Protein AF-0000000085161003 (afdb_homodimer)

Secondary structure (DSSP, 8-state):
-EEEEEEETTEEEEEEEEEESTTTHHHHHHHHHHHHHTT--EEEEEEEEEEEE-HHHHHHHHHHHHHHHHTT-EEEEE---HHHHHHHHHTT-TTTS-EESSHHHHHHHHH-/-EEEEEEETTEEEEEEEEEESTTTHHHHHHHHHHHHHTT--EEEEEEEEEEEE-HHHHHHHHHHHHHHHHTT-EEEEE---HHHHHHHHHTT-TTTS-EESSHHHHHHHHH-

InterPro domains:
  IPR002645 STAS domain [PF01740] (4-106)
  IPR002645 STAS domain [PS50801] (1-110)
  IPR003658 Anti-sigma factor antagonist [TIGR00377] (1-105)
  IPR036513 STAS domain superfamily [G3DSA:3.30.750.24] (1-111)
  IPR036513 STAS domain superfamily [SSF52091] (1-108)

Radius of gyration: 18.19 Å; Cα contacts (8 Å, |Δi|>4): 427; chains: 2; bounding box: 36×52×43 Å

Solvent-accessible surface area (backbone atoms only — not comparable to full-atom values): 11501 Å² total; per-residue (Å²): 102,48,79,43,80,44,75,57,90,77,34,38,36,38,39,36,33,39,49,25,29,73,87,36,17,62,57,57,44,52,50,52,54,54,40,48,75,71,66,59,53,33,42,33,43,35,33,70,49,37,66,36,53,43,40,29,22,50,11,28,51,45,44,49,53,25,53,35,51,73,67,72,38,49,63,36,39,21,30,74,40,71,55,35,37,52,48,40,51,59,50,65,42,59,84,74,49,53,71,32,78,34,70,69,57,42,54,54,60,66,74,102,102,48,79,45,81,45,76,57,90,77,34,36,35,39,41,36,31,40,48,25,28,73,88,34,20,63,57,57,43,52,50,54,54,55,39,47,74,71,66,60,53,32,43,33,43,35,34,70,48,37,64,37,50,44,39,29,23,49,11,27,50,44,46,48,53,25,53,34,52,74,67,72,38,50,63,34,37,20,30,73,42,73,56,36,37,52,47,40,52,58,51,66,42,60,82,74,50,52,70,30,77,34,69,70,56,40,53,55,62,71,75,106

Organism: Gracilinema caldarium (strain ATCC 51460 / DSM 7334 / H1) (NCBI:txid744872)

pLDDT: mean 95.73, std 3.81, range [70.88, 98.88]

Structure (mmCIF, N/CA/C/O backbone):
data_AF-0000000085161003-model_v1
#
loop_
_entity.id
_entity.type
_entity.pdbx_description
1 polymer 'Anti-sigma factor antagonist'
#
loop_
_atom_site.group_PDB
_atom_site.id
_atom_site.type_symbol
_atom_site.label_atom_id
_atom_site.label_alt_id
_atom_site.label_comp_id
_atom_site.label_asym_id
_atom_site.label_entity_id
_atom_site.label_seq_id
_atom_site.pdbx_PDB_ins_code
_atom_site.Cartn_x
_atom_site.Cartn_y
_atom_site.Cartn_z
_atom_site.occupancy
_atom_site.B_iso_or_equiv
_atom_site.auth_seq_id
_atom_site.auth_comp_id
_atom_site.auth_asym_id
_atom_site.auth_atom_id
_atom_site.pdbx_PDB_model_num
ATOM 1 N N . MET A 1 1 ? 5.27 -1.399 -18.203 1 92.25 1 MET A N 1
ATOM 2 C CA . MET A 1 1 ? 5.586 -2.566 -17.391 1 92.25 1 MET A CA 1
ATOM 3 C C . MET A 1 1 ? 5.301 -3.857 -18.156 1 92.25 1 MET A C 1
ATOM 5 O O . MET A 1 1 ? 4.254 -3.988 -18.797 1 92.25 1 MET A O 1
ATOM 9 N N . GLU A 1 2 ? 6.309 -4.727 -18.172 1 97.38 2 GLU A N 1
ATOM 10 C CA . GLU A 1 2 ? 6.164 -6.027 -18.812 1 97.38 2 GLU A CA 1
ATOM 11 C C . GLU A 1 2 ? 6.105 -7.152 -17.797 1 97.38 2 GLU A C 1
ATOM 13 O O . GLU A 1 2 ? 6.867 -7.156 -16.828 1 97.38 2 GLU A O 1
ATOM 18 N N . LEU A 1 3 ? 5.168 -8.031 -18.031 1 98.56 3 LEU A N 1
ATOM 19 C CA . LEU A 1 3 ? 5.016 -9.211 -17.172 1 98.56 3 LEU A CA 1
ATOM 20 C C . LEU A 1 3 ? 5.195 -10.492 -17.984 1 98.56 3 LEU A C 1
ATOM 22 O O . LEU A 1 3 ? 4.566 -10.664 -19.031 1 98.56 3 LEU A O 1
ATOM 26 N N . LYS A 1 4 ? 6.125 -11.273 -17.531 1 98.56 4 LYS A N 1
ATOM 27 C CA . LYS A 1 4 ? 6.332 -12.586 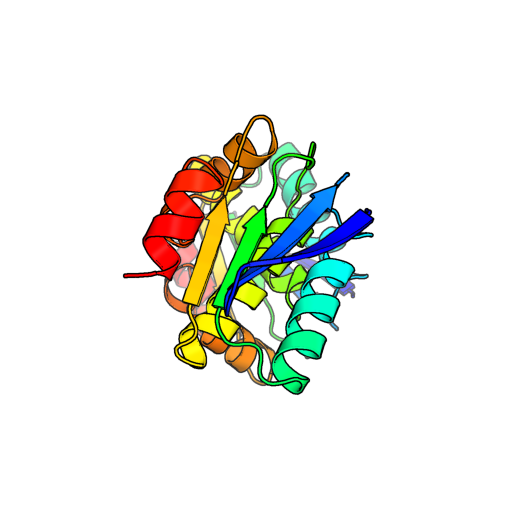-18.141 1 98.56 4 LYS A CA 1
ATOM 28 C C . LYS A 1 4 ? 6.129 -13.703 -17.125 1 98.56 4 LYS A C 1
ATOM 30 O O . LYS A 1 4 ? 6.617 -13.625 -16 1 98.56 4 LYS A O 1
ATOM 35 N N . ILE A 1 5 ? 5.457 -14.75 -17.516 1 98.38 5 ILE A N 1
ATOM 36 C CA . ILE A 1 5 ? 5.168 -15.867 -16.625 1 98.38 5 ILE A CA 1
ATOM 37 C C . ILE A 1 5 ? 5.965 -17.094 -17.047 1 98.38 5 ILE A C 1
ATOM 39 O O . ILE A 1 5 ? 5.984 -17.453 -18.219 1 98.38 5 ILE A O 1
ATOM 43 N N . ARG A 1 6 ? 6.66 -17.688 -16.031 1 97.5 6 ARG A N 1
ATOM 44 C CA . ARG A 1 6 ? 7.328 -18.984 -16.172 1 97.5 6 ARG A CA 1
ATOM 45 C C . ARG A 1 6 ? 6.754 -20 -15.188 1 97.5 6 ARG A C 1
ATOM 47 O O . ARG A 1 6 ? 6.238 -19.625 -14.133 1 97.5 6 ARG A O 1
ATOM 54 N N . LYS A 1 7 ? 6.812 -21.125 -15.742 1 96.69 7 LYS A N 1
ATOM 55 C CA . LYS A 1 7 ? 6.398 -22.203 -14.836 1 96.69 7 LYS A CA 1
ATOM 56 C C . LYS A 1 7 ? 7.562 -23.141 -14.523 1 96.69 7 LYS A C 1
ATOM 58 O O . LYS A 1 7 ? 8.328 -23.5 -15.422 1 96.69 7 LYS A O 1
ATOM 63 N N . ASN A 1 8 ? 7.707 -23.359 -13.266 1 95.69 8 ASN A N 1
ATOM 64 C CA . ASN A 1 8 ? 8.625 -24.375 -12.758 1 95.69 8 ASN A CA 1
A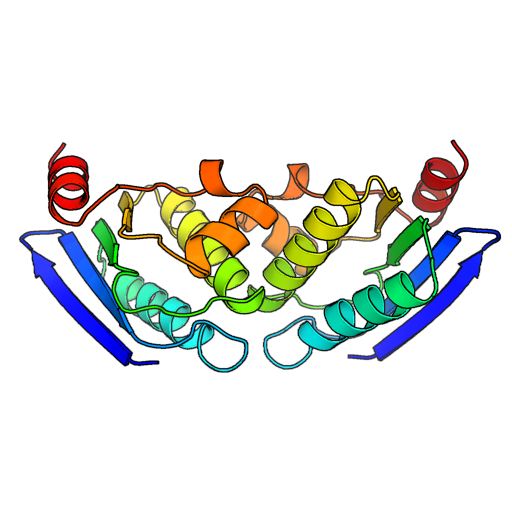TOM 65 C C . ASN A 1 8 ? 7.914 -25.375 -11.859 1 95.69 8 ASN A C 1
ATOM 67 O O . ASN A 1 8 ? 7.703 -25.109 -10.672 1 95.69 8 ASN A O 1
ATOM 71 N N . ASP A 1 9 ? 7.539 -26.531 -12.43 1 92.75 9 ASP A N 1
ATOM 72 C CA . ASP A 1 9 ? 6.688 -27.5 -11.742 1 92.75 9 ASP A CA 1
ATOM 73 C C . ASP A 1 9 ? 5.355 -26.875 -11.336 1 92.75 9 ASP A C 1
ATOM 75 O O . ASP A 1 9 ? 4.594 -26.422 -12.195 1 92.75 9 ASP A O 1
ATOM 79 N N . GLU A 1 10 ? 5.148 -26.781 -10.047 1 94.38 10 GLU A N 1
ATOM 80 C CA . GLU A 1 10 ? 3.873 -26.25 -9.578 1 94.38 10 GLU A CA 1
ATOM 81 C C . GLU A 1 10 ? 4 -24.781 -9.156 1 94.38 10 GLU A C 1
ATOM 83 O O . GLU A 1 10 ? 3.053 -24.203 -8.633 1 94.38 10 GLU A O 1
ATOM 88 N N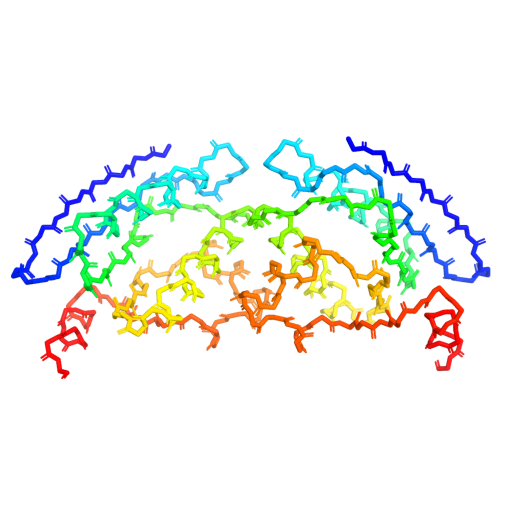 . THR A 1 11 ? 5.195 -24.25 -9.484 1 97.62 11 THR A N 1
ATOM 89 C CA . THR A 1 11 ? 5.469 -22.875 -9.086 1 97.62 11 THR A CA 1
ATOM 90 C C . THR A 1 11 ? 5.441 -21.953 -10.305 1 97.62 11 THR A C 1
ATOM 92 O O . THR A 1 11 ? 6.043 -22.25 -11.336 1 97.62 11 THR A O 1
ATOM 95 N N . TYR A 1 12 ? 4.699 -20.906 -10.211 1 98.5 12 TYR A N 1
ATOM 96 C CA . TYR A 1 12 ? 4.68 -19.891 -11.266 1 98.5 12 TYR A CA 1
ATOM 97 C C . TYR A 1 12 ? 5.551 -18.688 -10.891 1 98.5 12 TYR A C 1
ATOM 99 O O . TYR A 1 12 ? 5.406 -18.141 -9.805 1 98.5 12 TYR A O 1
ATOM 107 N N . ILE A 1 13 ? 6.453 -18.344 -11.766 1 98.75 13 ILE A N 1
ATOM 108 C CA . ILE A 1 13 ? 7.34 -17.188 -11.609 1 98.75 13 ILE A CA 1
ATOM 109 C C . ILE A 1 13 ? 6.844 -16.031 -12.484 1 98.75 13 ILE A C 1
ATOM 111 O O . ILE A 1 13 ? 6.684 -16.188 -13.695 1 98.75 13 ILE A O 1
ATOM 115 N N . ILE A 1 14 ? 6.551 -14.938 -11.883 1 98.88 14 ILE A N 1
ATOM 116 C CA . ILE A 1 14 ? 6.172 -13.727 -12.609 1 98.88 14 ILE A CA 1
ATOM 117 C C . ILE A 1 14 ? 7.352 -12.766 -12.672 1 98.88 14 ILE A C 1
ATOM 119 O O . ILE A 1 14 ? 7.734 -12.18 -11.656 1 98.88 14 ILE A O 1
ATOM 123 N N . ASP A 1 15 ? 7.902 -12.617 -13.859 1 98.81 15 ASP A N 1
ATOM 124 C CA . ASP A 1 15 ? 8.961 -11.633 -14.078 1 98.81 15 ASP A CA 1
ATOM 125 C C . ASP A 1 15 ? 8.383 -10.25 -14.367 1 98.81 15 ASP A C 1
ATOM 127 O O . ASP A 1 15 ? 7.699 -10.062 -15.375 1 98.81 15 ASP A O 1
ATOM 131 N N . VAL A 1 16 ? 8.711 -9.344 -13.477 1 98.75 16 VAL A N 1
ATOM 132 C CA . VAL A 1 16 ? 8.242 -7.969 -13.641 1 98.75 16 VAL A CA 1
ATOM 133 C C . VAL A 1 16 ? 9.383 -7.098 -14.172 1 98.75 16 VAL A C 1
ATOM 135 O O . VAL A 1 16 ? 10.492 -7.117 -13.633 1 98.75 16 VAL A O 1
ATOM 138 N N . GLN A 1 17 ? 9.078 -6.344 -15.195 1 98.31 17 GLN A N 1
ATOM 139 C CA . GLN A 1 17 ? 10.078 -5.461 -15.789 1 98.31 17 GLN A CA 1
ATOM 140 C C . GLN A 1 17 ? 9.547 -4.043 -15.938 1 98.31 17 GLN A C 1
ATOM 142 O O . GLN A 1 17 ? 8.414 -3.844 -16.391 1 98.31 17 GLN A O 1
ATOM 147 N N . GLY A 1 18 ? 10.359 -3.098 -15.57 1 97.75 18 GLY A N 1
ATOM 148 C CA . GLY A 1 18 ? 9.969 -1.704 -15.711 1 97.75 18 GLY A CA 1
ATOM 149 C C . GLY A 1 18 ? 9.68 -1.027 -14.383 1 97.75 18 GLY A C 1
ATOM 150 O O . GLY A 1 18 ? 10.398 -1.225 -13.406 1 97.75 18 GLY A O 1
ATOM 151 N N . GLU A 1 19 ? 8.688 -0.16 -14.383 1 97.88 19 GLU A N 1
ATOM 152 C CA . GLU A 1 19 ? 8.352 0.605 -13.188 1 97.88 19 GLU A CA 1
ATOM 153 C C . GLU A 1 19 ? 7.008 0.164 -12.609 1 97.88 19 GLU A C 1
ATOM 155 O O . GLU A 1 19 ? 6.059 -0.096 -13.352 1 97.88 19 GLU A O 1
ATOM 160 N N . MET A 1 20 ? 6.969 0.007 -11.305 1 97.69 20 MET A N 1
ATOM 161 C CA . MET A 1 20 ? 5.719 -0.234 -10.586 1 97.69 20 MET A CA 1
ATOM 162 C C . MET A 1 20 ? 5.18 1.058 -9.984 1 97.69 20 MET A C 1
ATOM 164 O O . MET A 1 20 ? 5.473 1.378 -8.828 1 97.69 20 MET A O 1
ATOM 168 N N . ASP A 1 21 ? 4.383 1.76 -10.828 1 96.06 21 ASP A N 1
ATOM 169 C CA . ASP A 1 21 ? 3.887 3.074 -10.43 1 96.06 21 ASP A CA 1
ATOM 170 C C . ASP A 1 21 ? 2.377 3.176 -10.625 1 96.06 21 ASP A C 1
ATOM 172 O O . ASP A 1 21 ? 1.71 2.172 -10.883 1 96.06 21 ASP A O 1
ATOM 176 N N . LEU A 1 22 ? 1.898 4.324 -10.5 1 93.19 22 LEU A N 1
ATOM 177 C CA . LEU A 1 22 ? 0.472 4.629 -10.547 1 93.19 22 LEU A CA 1
ATOM 178 C C . LEU A 1 22 ? -0.165 4.066 -11.812 1 93.19 22 LEU A C 1
ATOM 180 O O . LEU A 1 22 ? -1.292 3.566 -11.773 1 93.19 22 LEU A O 1
ATOM 184 N N . TYR A 1 23 ? 0.611 3.977 -12.828 1 93.44 23 TYR A N 1
ATOM 185 C CA . TYR A 1 23 ? 0.023 3.66 -14.125 1 93.44 23 TYR A CA 1
ATOM 186 C C . TYR A 1 23 ? 0.153 2.172 -14.438 1 93.44 23 TYR A C 1
ATOM 188 O O . TYR A 1 23 ? -0.524 1.656 -15.328 1 93.44 23 TYR A O 1
ATOM 196 N N . ASN A 1 24 ? 1.011 1.437 -13.664 1 95.31 24 ASN A N 1
ATOM 197 C CA . ASN A 1 24 ? 1.346 0.092 -14.125 1 95.31 24 ASN A CA 1
ATOM 198 C C . ASN A 1 24 ? 1.122 -0.946 -13.031 1 95.31 24 ASN A C 1
ATOM 200 O O . ASN A 1 24 ? 0.917 -2.127 -13.32 1 95.31 24 ASN A O 1
ATOM 204 N N . SER A 1 25 ? 1.119 -0.585 -11.805 1 96.25 25 SER A N 1
ATOM 205 C CA . SER A 1 25 ? 1.158 -1.533 -10.695 1 96.25 25 SER A CA 1
ATOM 206 C C . SER A 1 25 ? -0.096 -2.4 -10.664 1 96.25 25 SER A C 1
ATOM 208 O O . SER A 1 25 ? -0.04 -3.568 -10.273 1 96.25 25 SER A O 1
ATOM 210 N N . TYR A 1 26 ? -1.213 -1.854 -11.164 1 94.88 26 TYR A N 1
ATOM 211 C CA . TYR A 1 26 ? -2.469 -2.596 -11.141 1 94.88 26 TYR A CA 1
ATOM 212 C C . TYR A 1 26 ? -2.4 -3.816 -12.055 1 94.88 26 TYR A C 1
ATOM 214 O O . TYR A 1 26 ? -3.105 -4.805 -11.828 1 94.88 26 TYR A O 1
ATOM 222 N N . LYS A 1 27 ? -1.584 -3.809 -13.023 1 97.31 27 LYS A N 1
ATOM 223 C CA . LYS A 1 27 ? -1.456 -4.902 -13.977 1 97.31 27 LYS A CA 1
ATOM 224 C C . LYS A 1 27 ? -0.972 -6.18 -13.297 1 97.31 27 LYS A C 1
ATOM 226 O O . LYS A 1 27 ? -1.423 -7.277 -13.625 1 97.31 27 LYS A O 1
ATOM 231 N N . LEU A 1 28 ? -0.043 -6.023 -12.336 1 98.19 28 LEU A N 1
ATOM 232 C CA . LEU A 1 28 ? 0.448 -7.18 -11.602 1 98.19 28 LEU A CA 1
ATOM 233 C C . LEU A 1 28 ? -0.655 -7.785 -10.742 1 98.19 28 LEU A C 1
ATOM 235 O O . LEU A 1 28 ? -0.832 -9.008 -10.711 1 98.19 28 LEU A O 1
ATOM 239 N N . LYS A 1 29 ? -1.327 -6.953 -10.109 1 95.94 29 LYS A N 1
ATOM 240 C CA . LYS A 1 29 ? -2.443 -7.395 -9.273 1 95.94 29 LYS A CA 1
ATOM 241 C C . LYS A 1 29 ? -3.477 -8.156 -10.102 1 95.94 29 LYS A C 1
ATOM 243 O O . LYS A 1 29 ? -3.91 -9.242 -9.719 1 95.94 29 LYS A O 1
ATOM 248 N N . GLU A 1 30 ? -3.838 -7.562 -11.219 1 96.69 30 GLU A N 1
ATOM 249 C CA . GLU A 1 30 ? -4.828 -8.188 -12.094 1 96.69 30 GLU A CA 1
ATOM 250 C C . GLU A 1 30 ? -4.348 -9.547 -12.586 1 96.69 30 GLU A C 1
ATOM 252 O O . GLU A 1 30 ? -5.129 -10.5 -12.648 1 96.69 30 GLU A O 1
ATOM 257 N N . LEU A 1 31 ? -3.139 -9.625 -12.93 1 98.38 31 LEU A N 1
ATOM 258 C CA . LEU A 1 31 ? -2.572 -10.883 -13.406 1 98.38 31 LEU A CA 1
ATOM 259 C C . LEU A 1 31 ? -2.666 -11.961 -12.328 1 98.38 31 LEU A C 1
ATOM 261 O O . LEU A 1 31 ? -3.121 -13.07 -12.602 1 98.38 31 LEU A O 1
ATOM 265 N N . VAL A 1 32 ? -2.299 -11.625 -11.102 1 98.31 32 VAL A N 1
ATOM 266 C CA . VAL A 1 32 ? -2.301 -12.594 -10.008 1 98.31 32 VAL A CA 1
ATOM 267 C C . VAL A 1 32 ? -3.729 -13.047 -9.727 1 98.31 32 VAL A C 1
ATOM 269 O O . VAL A 1 32 ? -3.98 -14.234 -9.523 1 98.31 32 VAL A O 1
ATOM 272 N N . MET A 1 33 ? -4.695 -12.102 -9.766 1 96.81 33 MET A N 1
ATOM 273 C CA . MET A 1 33 ? -6.09 -12.453 -9.531 1 96.81 33 MET A CA 1
ATOM 274 C C . MET A 1 33 ? -6.602 -13.414 -10.602 1 96.81 33 MET A C 1
ATOM 276 O O . MET A 1 33 ? -7.328 -14.359 -10.305 1 96.81 33 MET A O 1
ATOM 280 N N . LYS A 1 34 ? -6.199 -13.164 -11.82 1 98 34 LYS A N 1
ATOM 281 C CA . LYS A 1 34 ? -6.582 -14.047 -12.914 1 98 34 LYS A CA 1
ATOM 282 C C . LYS A 1 34 ? -5.984 -15.438 -12.734 1 98 34 LYS A C 1
ATOM 284 O O . LYS A 1 34 ? -6.641 -16.438 -13.016 1 98 34 LYS A O 1
ATOM 289 N N . MET A 1 35 ? -4.797 -15.484 -12.266 1 98.25 35 MET A N 1
ATOM 290 C CA . MET A 1 35 ? -4.121 -16.766 -12.047 1 98.25 35 MET A CA 1
ATOM 291 C C . MET A 1 35 ? -4.785 -17.547 -10.922 1 98.25 35 MET A C 1
ATOM 293 O O . MET A 1 35 ? -4.836 -18.781 -10.961 1 98.25 35 MET A O 1
ATOM 297 N N . LEU A 1 36 ? -5.305 -16.844 -9.922 1 97.75 36 LEU A N 1
ATOM 298 C CA . LEU A 1 36 ? -6.02 -17.484 -8.828 1 97.75 36 LEU A CA 1
ATOM 299 C C . LEU A 1 36 ? -7.281 -18.172 -9.328 1 97.75 36 LEU A C 1
ATOM 301 O O . LEU A 1 36 ? -7.648 -19.25 -8.836 1 97.75 36 LEU A O 1
ATOM 305 N N . GLU A 1 37 ? -7.855 -17.5 -10.312 1 97.06 37 GLU A N 1
ATOM 306 C CA . GLU A 1 37 ? -9.047 -18.094 -10.906 1 97.06 37 GLU A CA 1
ATOM 307 C C . GLU A 1 37 ? -8.719 -19.422 -11.594 1 97.06 37 GLU A C 1
ATOM 309 O O . GLU A 1 37 ? -9.586 -20.281 -11.727 1 97.06 37 GLU A O 1
ATOM 314 N N . LYS A 1 38 ? -7.5 -19.609 -12.016 1 96.5 38 LYS A N 1
ATOM 315 C CA . LYS A 1 38 ? -7.047 -20.828 -12.688 1 96.5 38 LYS A CA 1
ATOM 316 C C . LYS A 1 38 ? -6.445 -21.812 -11.688 1 96.5 38 LYS A C 1
ATOM 318 O O . LYS A 1 38 ? -5.719 -22.734 -12.07 1 96.5 38 LYS A O 1
ATOM 323 N N . LYS A 1 39 ? -6.48 -21.531 -10.391 1 96.31 39 LYS A N 1
ATOM 324 C CA . LYS A 1 39 ? -6.16 -22.406 -9.273 1 96.31 39 LYS A CA 1
ATOM 325 C C . LYS A 1 39 ? -4.648 -22.531 -9.086 1 96.31 39 LYS A C 1
ATOM 327 O O . LYS A 1 39 ? -4.156 -23.594 -8.672 1 96.31 39 LYS A O 1
ATOM 332 N N . VAL A 1 40 ? -3.949 -21.531 -9.531 1 96.62 40 VAL A N 1
ATOM 333 C CA . VAL A 1 40 ? -2.525 -21.469 -9.211 1 96.62 40 VAL A CA 1
ATOM 334 C C . VAL A 1 40 ? -2.342 -21.312 -7.707 1 96.62 40 VAL A C 1
ATOM 336 O O . VAL A 1 40 ? -3.053 -20.547 -7.062 1 96.62 40 VAL A O 1
ATOM 339 N N . SER A 1 41 ? -1.272 -22.016 -7.141 1 96.75 41 SER A N 1
ATOM 340 C CA . SER A 1 41 ? -1.184 -22.047 -5.684 1 96.75 41 SER A CA 1
ATOM 341 C C . SER A 1 41 ? 0.198 -21.609 -5.211 1 96.75 41 SER A C 1
ATOM 343 O O . SER A 1 41 ? 0.392 -21.328 -4.023 1 96.75 41 SER A O 1
ATOM 345 N N . LYS A 1 42 ? 1.19 -21.578 -6.059 1 98.12 42 LYS A N 1
ATOM 346 C CA . LYS A 1 42 ? 2.553 -21.188 -5.703 1 98.12 42 LYS A CA 1
ATOM 347 C C . LYS A 1 42 ? 3.062 -20.078 -6.617 1 98.12 42 LYS A C 1
ATOM 349 O O . LYS A 1 42 ? 3.098 -20.234 -7.84 1 98.12 42 LYS A O 1
ATOM 354 N N . PHE A 1 43 ? 3.514 -18.953 -5.961 1 98.56 43 PHE A N 1
ATOM 355 C CA . PHE A 1 43 ? 3.91 -17.781 -6.727 1 98.56 43 PHE A CA 1
ATOM 356 C C . PHE A 1 43 ? 5.312 -17.328 -6.34 1 98.56 43 PHE A C 1
ATOM 358 O O . PHE A 1 43 ? 5.668 -17.328 -5.156 1 98.56 43 PHE A O 1
ATOM 365 N N . ILE A 1 44 ? 6.047 -17 -7.301 1 98.75 44 ILE A N 1
ATOM 366 C CA . ILE A 1 44 ? 7.25 -16.188 -7.121 1 98.75 44 ILE A CA 1
ATOM 367 C C . ILE A 1 44 ? 7.129 -14.898 -7.93 1 98.75 44 ILE A C 1
ATOM 369 O O . ILE A 1 44 ? 6.918 -14.938 -9.148 1 98.75 44 ILE A O 1
ATOM 373 N N . ILE A 1 45 ? 7.191 -13.789 -7.277 1 98.81 45 ILE A N 1
ATOM 374 C CA . ILE A 1 45 ? 7.273 -12.508 -7.961 1 98.81 45 ILE A CA 1
ATOM 375 C C . ILE A 1 45 ? 8.734 -12.055 -8.039 1 98.81 45 ILE A C 1
ATOM 377 O O . ILE A 1 45 ? 9.359 -11.789 -7.012 1 98.81 45 ILE A O 1
ATOM 381 N N . ASN A 1 46 ? 9.227 -12.062 -9.219 1 98.88 46 ASN A N 1
ATOM 382 C CA . ASN A 1 46 ? 10.625 -11.719 -9.469 1 98.88 46 ASN A CA 1
ATOM 383 C C . ASN A 1 46 ? 10.773 -10.266 -9.898 1 98.88 46 ASN A C 1
ATOM 385 O O . ASN A 1 46 ? 10.352 -9.891 -10.992 1 98.88 46 ASN A O 1
ATOM 389 N N . LEU A 1 47 ? 11.445 -9.445 -9.055 1 98.62 47 LEU A N 1
ATOM 390 C CA . LEU A 1 47 ? 11.531 -8.008 -9.297 1 98.62 47 LEU A CA 1
ATOM 391 C C . LEU A 1 47 ? 12.906 -7.621 -9.836 1 98.62 47 LEU A C 1
ATOM 393 O O . LEU A 1 47 ? 13.32 -6.469 -9.719 1 98.62 47 LEU A O 1
ATOM 397 N N . GLU A 1 48 ? 13.594 -8.562 -10.406 1 98.31 48 GLU A N 1
ATOM 398 C CA . GLU A 1 48 ? 14.93 -8.336 -10.945 1 98.31 48 GLU A CA 1
ATOM 399 C C . GLU A 1 48 ? 14.922 -7.215 -11.984 1 98.31 48 GLU A C 1
ATOM 401 O O . GLU A 1 48 ? 15.867 -6.434 -12.078 1 98.31 48 GLU A O 1
ATOM 406 N N . GLY A 1 49 ? 13.891 -7.102 -12.742 1 98.31 49 GLY A N 1
ATOM 407 C CA . GLY A 1 49 ? 13.82 -6.156 -13.844 1 98.31 49 GLY A CA 1
ATOM 408 C C . GLY A 1 49 ? 13.094 -4.871 -13.477 1 98.31 49 GLY A C 1
ATOM 409 O O . GLY A 1 49 ? 12.75 -4.078 -14.359 1 98.31 49 GLY A O 1
ATOM 410 N N . VAL A 1 50 ? 12.82 -4.672 -12.172 1 98.44 50 VAL A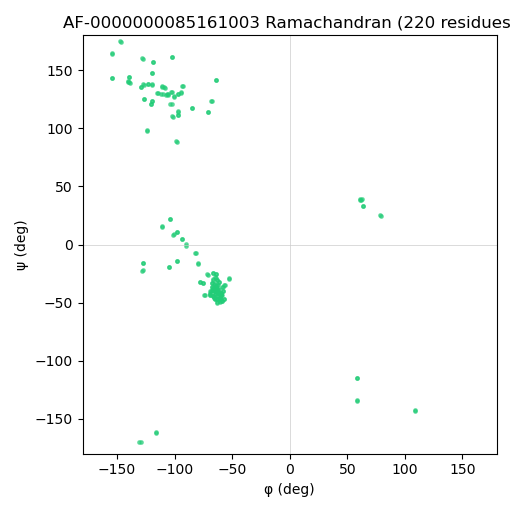 N 1
ATOM 411 C CA . VAL A 1 50 ? 12.094 -3.482 -11.734 1 98.44 50 VAL A CA 1
ATOM 412 C C . VAL A 1 50 ? 13.086 -2.416 -11.266 1 98.44 50 VAL A C 1
ATOM 414 O O . VAL A 1 50 ? 13.898 -2.668 -10.383 1 98.44 50 VAL A O 1
ATOM 417 N N . ASP A 1 51 ? 12.898 -1.206 -11.805 1 96.12 51 ASP A N 1
ATOM 418 C CA . ASP A 1 51 ? 13.852 -0.139 -11.523 1 96.12 51 ASP A CA 1
ATOM 419 C C . ASP A 1 51 ? 13.273 0.864 -10.531 1 96.12 51 ASP A C 1
ATOM 421 O O . ASP A 1 51 ? 14.016 1.646 -9.93 1 96.12 51 ASP A O 1
ATOM 425 N N . TYR A 1 52 ? 12.008 0.782 -10.477 1 96.94 52 TYR A N 1
ATOM 426 C CA . TYR A 1 52 ? 11.359 1.784 -9.633 1 96.94 52 TYR A CA 1
ATOM 427 C C . TYR A 1 52 ? 10.016 1.284 -9.117 1 96.94 52 TYR A C 1
ATOM 429 O O . TYR A 1 52 ? 9.297 0.574 -9.828 1 96.94 52 TYR A O 1
ATOM 437 N N . ILE A 1 53 ? 9.703 1.654 -7.848 1 97.31 53 ILE A N 1
ATOM 438 C CA . ILE A 1 53 ? 8.398 1.377 -7.254 1 97.31 53 ILE A CA 1
ATOM 439 C C . ILE A 1 53 ? 7.934 2.584 -6.441 1 97.31 53 ILE A C 1
ATOM 441 O O . ILE A 1 53 ? 8.742 3.258 -5.801 1 97.31 53 ILE A O 1
ATOM 445 N N . ASP A 1 54 ? 6.676 2.938 -6.52 1 95.75 54 ASP A N 1
ATOM 446 C CA . ASP A 1 54 ? 6.117 3.988 -5.676 1 95.75 54 ASP A CA 1
ATOM 447 C C . ASP A 1 54 ? 5.051 3.43 -4.738 1 95.75 54 ASP A C 1
ATOM 449 O O . ASP A 1 54 ? 5.016 2.227 -4.477 1 95.75 54 ASP A O 1
ATOM 453 N N . SER A 1 55 ? 4.266 4.211 -4.215 1 93.81 55 SER A N 1
ATOM 454 C CA . SER A 1 55 ? 3.258 3.799 -3.244 1 93.81 55 SER A CA 1
ATOM 455 C C . SER A 1 55 ? 2.221 2.879 -3.879 1 93.81 55 SER A C 1
ATOM 457 O O . SER A 1 55 ? 1.702 1.973 -3.223 1 93.81 55 SER A O 1
ATOM 459 N N . SER A 1 56 ? 1.938 3.148 -5.152 1 95.38 56 SER A N 1
ATOM 460 C CA . SER A 1 56 ? 0.971 2.279 -5.812 1 95.38 56 SER A CA 1
ATOM 461 C C . SER A 1 56 ? 1.52 0.864 -5.973 1 95.38 56 SER A C 1
ATOM 463 O O . SER A 1 56 ? 0.783 -0.113 -5.824 1 95.38 56 SER A O 1
ATOM 465 N N . GLY A 1 57 ? 2.779 0.781 -6.285 1 96.69 57 GLY A N 1
ATOM 466 C CA . GLY A 1 57 ? 3.428 -0.518 -6.359 1 96.69 57 GLY A CA 1
ATOM 467 C C . GLY A 1 57 ? 3.459 -1.247 -5.027 1 96.69 57 GLY A C 1
ATOM 468 O O . GLY A 1 57 ? 3.195 -2.449 -4.969 1 96.69 57 GLY A O 1
ATOM 469 N N . ILE A 1 58 ? 3.705 -0.544 -4.031 1 95.69 58 ILE A N 1
ATOM 470 C CA . ILE A 1 58 ? 3.715 -1.105 -2.684 1 95.69 58 ILE A CA 1
ATOM 471 C C . ILE A 1 58 ? 2.322 -1.62 -2.328 1 95.69 58 ILE A C 1
ATOM 473 O O . ILE A 1 58 ? 2.176 -2.732 -1.817 1 95.69 58 ILE A O 1
ATOM 477 N N . GLY A 1 59 ? 1.342 -0.808 -2.605 1 95.75 59 GLY A N 1
ATOM 478 C CA . GLY A 1 59 ? -0.035 -1.213 -2.367 1 95.75 59 GLY A CA 1
ATOM 479 C C . GLY A 1 59 ? -0.421 -2.48 -3.105 1 95.75 59 GLY A C 1
ATOM 480 O O . GLY A 1 59 ? -1.106 -3.342 -2.555 1 95.75 59 GLY A O 1
ATOM 481 N N . ALA A 1 60 ? 0.048 -2.578 -4.316 1 96.06 60 ALA A N 1
ATOM 482 C CA . ALA A 1 60 ? -0.236 -3.771 -5.109 1 96.06 60 ALA A CA 1
ATOM 483 C C . ALA A 1 60 ? 0.404 -5.008 -4.488 1 96.06 60 ALA A C 1
ATOM 485 O O . ALA A 1 60 ? -0.232 -6.062 -4.391 1 96.06 60 ALA A O 1
ATOM 486 N N . LEU A 1 61 ? 1.636 -4.863 -4.031 1 97.12 61 LEU A N 1
ATOM 487 C CA . LEU A 1 61 ? 2.334 -5.98 -3.406 1 97.12 61 LEU A CA 1
ATOM 488 C C . LEU A 1 61 ? 1.65 -6.391 -2.105 1 97.12 61 LEU A C 1
ATOM 490 O O . LEU A 1 61 ? 1.483 -7.582 -1.833 1 97.12 61 LEU A O 1
ATOM 494 N N . ILE A 1 62 ? 1.211 -5.461 -1.404 1 94.94 62 ILE A N 1
ATOM 495 C CA . ILE A 1 62 ? 0.519 -5.723 -0.148 1 94.94 62 ILE A CA 1
ATOM 496 C C . ILE A 1 62 ? -0.788 -6.465 -0.424 1 94.94 62 ILE A C 1
ATOM 498 O O . ILE A 1 62 ? -1.094 -7.461 0.23 1 94.94 62 ILE A O 1
ATOM 502 N N . TYR A 1 63 ? -1.511 -5.977 -1.363 1 94.19 63 TYR A N 1
ATOM 503 C CA . TYR A 1 63 ? -2.775 -6.609 -1.729 1 94.19 63 TYR A CA 1
ATOM 504 C C . TYR A 1 63 ? -2.564 -8.062 -2.123 1 94.19 63 TYR A C 1
ATOM 506 O O . TYR A 1 63 ? -3.277 -8.953 -1.647 1 94.19 63 TYR A O 1
ATOM 514 N N . ILE A 1 64 ? -1.616 -8.273 -2.924 1 96.56 64 ILE A N 1
ATOM 515 C CA . ILE A 1 64 ? -1.315 -9.617 -3.404 1 96.56 64 ILE A CA 1
ATOM 516 C C . ILE A 1 64 ? -0.904 -10.5 -2.232 1 96.56 64 ILE A C 1
ATOM 518 O O . ILE A 1 64 ? -1.444 -11.602 -2.057 1 96.56 64 ILE A O 1
ATOM 522 N N . CYS A 1 65 ? 0.044 -10.008 -1.425 1 96.25 65 CYS A N 1
ATOM 523 C CA . CYS A 1 65 ? 0.549 -10.766 -0.289 1 96.25 65 CYS A CA 1
ATOM 524 C C . CYS A 1 65 ? -0.575 -11.117 0.68 1 96.25 65 CYS A C 1
ATOM 526 O O . CYS A 1 65 ? -0.702 -12.266 1.104 1 96.25 65 CYS A O 1
ATOM 528 N N . SER A 1 66 ? -1.42 -10.219 0.962 1 93.75 66 SER A N 1
ATOM 529 C CA . SER A 1 66 ? -2.512 -10.43 1.908 1 93.75 66 SER A CA 1
ATOM 530 C C . SER A 1 66 ? -3.543 -11.406 1.354 1 93.75 66 SER A C 1
ATOM 532 O O . SER A 1 66 ? -4.039 -12.273 2.08 1 93.75 66 SER A O 1
ATOM 534 N N . THR A 1 67 ? -3.861 -11.234 0.127 1 94.19 67 THR A N 1
ATOM 535 C CA . THR A 1 67 ? -4.828 -12.117 -0.518 1 94.19 67 THR A CA 1
ATOM 536 C C . THR A 1 67 ? -4.336 -13.562 -0.513 1 94.19 67 THR A C 1
ATOM 538 O O . THR A 1 67 ? -5.07 -14.469 -0.115 1 94.19 67 THR A O 1
ATOM 541 N N . LEU A 1 68 ? -3.119 -13.734 -0.877 1 96.62 68 LEU A N 1
ATOM 542 C CA . LEU A 1 68 ? -2.564 -15.078 -0.962 1 96.62 68 LEU A CA 1
ATOM 543 C C . LEU A 1 68 ? -2.418 -15.695 0.425 1 96.62 68 LEU A C 1
ATOM 545 O O . LEU A 1 68 ? -2.664 -16.891 0.607 1 96.62 68 LEU A O 1
ATOM 549 N N . LYS A 1 69 ? -1.998 -14.906 1.361 1 94.69 69 LYS A N 1
ATOM 550 C CA . LYS A 1 69 ? -1.901 -15.375 2.74 1 94.69 69 LYS A CA 1
ATOM 551 C C . LYS A 1 69 ? -3.262 -15.828 3.264 1 94.69 69 LYS A C 1
ATOM 553 O O . LYS A 1 69 ? -3.371 -16.875 3.895 1 94.69 69 LYS A O 1
ATOM 558 N N . LYS A 1 70 ? -4.262 -15.086 2.988 1 92.69 70 LYS A N 1
ATOM 559 C CA . LYS A 1 70 ? -5.617 -15.414 3.416 1 92.69 70 LYS A CA 1
ATOM 560 C C . LYS A 1 70 ? -6.078 -16.734 2.811 1 92.69 70 LYS A C 1
ATOM 562 O O . LYS A 1 70 ? -6.82 -17.484 3.445 1 92.69 70 LYS A O 1
ATOM 567 N N . MET A 1 71 ? -5.609 -16.953 1.688 1 94.94 71 MET A N 1
ATOM 568 C CA . MET A 1 71 ? -6 -18.172 0.975 1 94.94 71 MET A CA 1
ATOM 569 C C . MET A 1 71 ? -5.055 -19.328 1.298 1 94.94 71 MET A C 1
ATOM 571 O O . MET A 1 71 ? -5.18 -20.406 0.738 1 94.94 71 MET A O 1
ATOM 575 N N . ASN A 1 72 ? -4.027 -19.109 2.129 1 96.06 72 ASN A N 1
ATOM 576 C CA . ASN A 1 72 ? -3.033 -20.109 2.531 1 96.06 72 ASN A CA 1
ATOM 577 C C . ASN A 1 72 ? -2.234 -20.625 1.336 1 96.06 72 ASN A C 1
ATOM 579 O O . ASN A 1 72 ? -2.008 -21.828 1.206 1 96.06 72 ASN A O 1
ATOM 583 N N . LEU A 1 73 ? -1.937 -19.719 0.458 1 97.06 73 LEU A N 1
ATOM 584 C CA . LEU A 1 73 ? -1.123 -20.047 -0.709 1 97.06 73 LEU A CA 1
ATOM 585 C C . LEU A 1 73 ? 0.312 -19.562 -0.521 1 97.06 73 LEU A C 1
ATOM 587 O O . LEU A 1 73 ? 0.571 -18.656 0.281 1 97.06 73 LEU A O 1
ATOM 591 N N . LYS A 1 74 ? 1.235 -20.094 -1.289 1 97.25 74 LYS A N 1
ATOM 592 C CA . LYS A 1 74 ? 2.656 -19.797 -1.119 1 97.25 74 LYS A CA 1
ATOM 593 C C . LYS A 1 74 ? 3.098 -18.672 -2.037 1 97.25 74 LYS A C 1
ATOM 595 O O . LYS A 1 74 ? 2.789 -18.672 -3.23 1 97.25 74 LYS A O 1
ATOM 600 N N . LEU A 1 75 ? 3.77 -17.719 -1.467 1 98.06 75 LEU A N 1
ATOM 601 C CA . LEU A 1 75 ? 4.316 -16.594 -2.197 1 98.06 75 LEU A CA 1
ATOM 602 C C . LEU A 1 75 ? 5.699 -16.219 -1.671 1 98.06 75 LEU A C 1
ATOM 604 O O . LEU A 1 75 ? 5.934 -16.234 -0.46 1 98.06 75 LEU A O 1
ATOM 608 N N . THR A 1 76 ? 6.566 -15.883 -2.57 1 98.38 76 THR A N 1
ATOM 609 C CA . THR A 1 76 ? 7.793 -15.18 -2.207 1 98.38 76 THR A CA 1
ATOM 610 C C . THR A 1 76 ? 8.125 -14.102 -3.234 1 98.38 76 THR A C 1
ATOM 612 O O . THR A 1 76 ? 7.816 -14.25 -4.418 1 98.38 76 THR A O 1
ATOM 615 N N . ILE A 1 77 ? 8.656 -13.023 -2.768 1 98.5 77 ILE A N 1
ATOM 616 C CA . ILE A 1 77 ? 9.141 -11.93 -3.607 1 98.5 77 ILE A CA 1
ATOM 617 C C . ILE A 1 77 ? 10.664 -11.945 -3.639 1 98.5 77 ILE A C 1
ATOM 619 O O . ILE A 1 77 ? 11.312 -12.016 -2.594 1 98.5 77 ILE A O 1
ATOM 623 N N . THR A 1 78 ? 11.219 -11.906 -4.824 1 98.62 78 THR A N 1
ATOM 624 C CA . THR A 1 78 ? 12.664 -12.094 -4.895 1 98.62 78 THR A CA 1
ATOM 625 C C . THR A 1 78 ? 13.312 -10.961 -5.691 1 98.62 78 THR A C 1
ATOM 627 O O . THR A 1 78 ? 12.633 -10.234 -6.41 1 98.62 78 THR A O 1
ATOM 630 N N . ASN A 1 79 ? 14.617 -10.805 -5.477 1 98.56 79 ASN A N 1
ATOM 631 C CA . ASN A 1 79 ? 15.484 -9.875 -6.188 1 98.56 79 ASN A CA 1
ATOM 632 C C . ASN A 1 79 ? 15.047 -8.422 -5.984 1 98.56 79 ASN A C 1
ATOM 634 O O . ASN A 1 79 ? 14.961 -7.656 -6.945 1 98.56 79 ASN A O 1
ATOM 638 N N . ILE A 1 80 ? 14.617 -8.141 -4.746 1 97.69 80 ILE A N 1
ATOM 639 C CA . ILE A 1 80 ? 14.406 -6.754 -4.344 1 97.69 80 ILE A CA 1
ATOM 640 C C . ILE A 1 80 ? 15.75 -6.031 -4.273 1 97.69 80 ILE A C 1
ATOM 642 O O . ILE A 1 80 ? 16.656 -6.469 -3.564 1 97.69 80 ILE A O 1
ATOM 646 N N . HIS A 1 81 ? 15.859 -4.934 -5.027 1 97.56 81 HIS A N 1
ATOM 647 C CA . HIS A 1 81 ? 17.156 -4.281 -5.113 1 97.56 81 HIS A CA 1
ATOM 648 C C . HIS A 1 81 ? 17.016 -2.799 -5.441 1 97.56 81 HIS A C 1
ATOM 650 O O . HIS A 1 81 ? 15.914 -2.328 -5.73 1 97.56 81 HIS A O 1
ATOM 656 N N . GLY A 1 82 ? 18.141 -2.053 -5.211 1 96.94 82 GLY A N 1
ATOM 657 C CA . GLY A 1 82 ? 18.203 -0.666 -5.645 1 96.94 82 GLY A CA 1
ATOM 658 C C . GLY A 1 82 ? 17.109 0.202 -5.043 1 96.94 82 GLY A C 1
ATOM 659 O O . GLY A 1 82 ? 16.875 0.158 -3.834 1 96.94 82 GLY A O 1
ATOM 660 N N . SER A 1 83 ? 16.516 0.983 -5.918 1 96.25 83 SER A N 1
ATOM 661 C CA . SER A 1 83 ? 15.484 1.927 -5.508 1 96.25 83 SER A CA 1
ATOM 662 C C . SER A 1 83 ? 14.266 1.203 -4.934 1 96.25 83 SER A C 1
ATOM 664 O O . SER A 1 83 ? 13.609 1.705 -4.02 1 96.25 83 SER A O 1
ATOM 666 N N . VAL A 1 84 ? 13.992 -0.001 -5.406 1 97.25 84 VAL A N 1
ATOM 667 C CA . VAL A 1 84 ? 12.867 -0.793 -4.93 1 97.25 84 VAL A CA 1
ATOM 668 C C . VAL A 1 84 ? 13.078 -1.18 -3.469 1 97.25 84 VAL A C 1
ATOM 670 O O . VAL A 1 84 ? 12.188 -0.999 -2.637 1 97.25 84 VAL A O 1
ATOM 673 N N . LYS A 1 85 ? 14.266 -1.631 -3.164 1 96.62 85 LYS A N 1
ATOM 674 C CA . LYS A 1 85 ? 14.609 -1.989 -1.791 1 96.62 85 LYS A CA 1
ATOM 675 C C . LYS A 1 85 ? 14.516 -0.78 -0.866 1 96.62 85 LYS A C 1
ATOM 677 O O . LYS A 1 85 ? 13.945 -0.87 0.225 1 96.62 85 LYS A O 1
ATOM 682 N N . LYS A 1 86 ? 15.008 0.303 -1.289 1 94.94 86 LYS A N 1
ATOM 683 C CA . LYS A 1 86 ? 14.992 1.528 -0.496 1 94.94 86 LYS A CA 1
ATOM 684 C C . LYS A 1 86 ? 13.562 1.946 -0.156 1 94.94 86 LYS A C 1
ATOM 686 O O . LYS A 1 86 ? 13.266 2.297 0.988 1 94.94 86 LYS A O 1
ATOM 691 N N . VAL A 1 87 ? 12.688 1.837 -1.096 1 93.88 87 VAL A N 1
ATOM 692 C CA . VAL A 1 87 ? 11.297 2.254 -0.904 1 93.88 87 VAL A CA 1
ATOM 693 C C . VAL A 1 87 ? 10.609 1.312 0.076 1 93.88 87 VAL A C 1
ATOM 695 O O . VAL A 1 87 ? 9.883 1.757 0.973 1 93.88 87 VAL A O 1
ATOM 698 N N . ILE A 1 88 ? 10.844 0.047 -0.05 1 94.62 88 ILE A N 1
ATOM 699 C CA . ILE A 1 88 ? 10.219 -0.935 0.832 1 94.62 88 ILE A CA 1
ATOM 700 C C . ILE A 1 88 ? 10.742 -0.751 2.256 1 94.62 88 ILE A C 1
ATOM 702 O O . ILE A 1 88 ? 9.969 -0.818 3.217 1 94.62 88 ILE A O 1
ATOM 706 N N . GLU A 1 89 ? 11.969 -0.451 2.344 1 93 89 GLU A N 1
ATOM 707 C CA . GLU A 1 89 ? 12.555 -0.2 3.656 1 93 89 GLU A CA 1
ATOM 708 C C . GLU A 1 89 ? 11.969 1.059 4.289 1 93 89 GLU A C 1
ATOM 710 O O . GLU A 1 89 ? 11.703 1.088 5.492 1 93 89 GLU A O 1
ATOM 715 N N . LEU A 1 90 ? 11.781 2.012 3.447 1 87 90 LEU A N 1
ATOM 716 C CA . LEU A 1 90 ? 11.242 3.277 3.936 1 87 90 LEU A CA 1
ATOM 717 C C . LEU A 1 90 ? 9.844 3.086 4.512 1 87 90 LEU A C 1
ATOM 719 O O . LEU A 1 90 ? 9.477 3.744 5.488 1 87 90 LEU A O 1
ATOM 723 N N . THR A 1 91 ? 9.055 2.164 3.906 1 87.56 91 THR A N 1
ATOM 724 C CA . THR A 1 91 ? 7.691 1.932 4.375 1 87.56 91 THR A CA 1
ATOM 725 C C . THR A 1 91 ? 7.688 0.983 5.57 1 87.56 91 THR A C 1
ATOM 727 O O . THR A 1 91 ? 6.633 0.705 6.145 1 87.56 91 THR A O 1
ATOM 730 N N . LYS A 1 92 ? 8.906 0.392 5.91 1 86.31 92 LYS A N 1
ATOM 731 C CA . LYS A 1 92 ? 9.102 -0.507 7.047 1 86.31 92 LYS A CA 1
ATOM 732 C C . LYS A 1 92 ? 8.289 -1.788 6.879 1 86.31 92 LYS A C 1
ATOM 734 O O . LYS A 1 92 ? 7.773 -2.334 7.855 1 86.31 92 LYS A O 1
ATOM 739 N N . LEU A 1 93 ? 8.164 -2.184 5.629 1 87.25 93 LEU A N 1
ATOM 740 C CA . LEU A 1 93 ? 7.328 -3.35 5.363 1 87.25 93 LEU A CA 1
ATOM 741 C C . LEU A 1 93 ? 8.172 -4.535 4.906 1 87.25 93 LEU A C 1
ATOM 743 O O . LEU A 1 93 ? 7.645 -5.508 4.367 1 87.25 93 LEU A O 1
ATOM 747 N N . MET A 1 94 ? 9.414 -4.422 5.133 1 87.88 94 MET A N 1
ATOM 748 C CA . MET A 1 94 ? 10.297 -5.52 4.754 1 87.88 94 MET A CA 1
ATOM 749 C C . MET A 1 94 ? 9.891 -6.812 5.449 1 87.88 94 MET A C 1
ATOM 751 O O . MET A 1 94 ? 9.906 -7.883 4.836 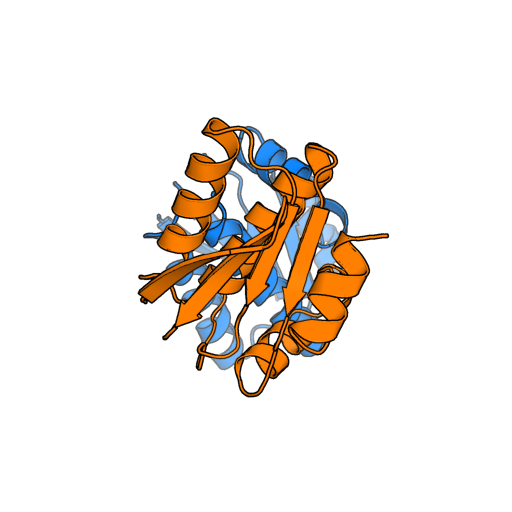1 87.88 94 MET A O 1
ATOM 755 N N . GLY A 1 95 ? 9.469 -6.66 6.645 1 87.62 95 GLY A N 1
ATOM 756 C CA . GLY A 1 95 ? 9.094 -7.832 7.422 1 87.62 95 GLY A CA 1
ATOM 757 C C . GLY A 1 95 ? 7.707 -8.352 7.082 1 87.62 95 GLY A C 1
ATOM 758 O O . GLY A 1 95 ? 7.355 -9.477 7.438 1 87.62 95 GLY A O 1
ATOM 759 N N . TYR A 1 96 ? 7.012 -7.535 6.449 1 86.81 96 TYR A N 1
ATOM 760 C CA . TYR A 1 96 ? 5.664 -7.93 6.055 1 86.81 96 TYR A CA 1
ATOM 761 C C . TYR A 1 96 ? 5.703 -8.898 4.875 1 86.81 96 TYR A C 1
ATOM 763 O O . TYR A 1 96 ? 4.883 -9.812 4.789 1 86.81 96 TYR A O 1
ATOM 771 N N . PHE A 1 97 ? 6.672 -8.734 4.008 1 93.31 97 PHE A N 1
ATOM 772 C CA . PHE A 1 97 ? 6.73 -9.477 2.756 1 93.31 97 PHE A CA 1
ATOM 773 C C . PHE A 1 97 ? 7.57 -10.742 2.916 1 93.31 97 PHE A C 1
ATOM 775 O O . PHE A 1 97 ? 8.617 -10.719 3.562 1 93.31 97 PHE A O 1
ATOM 782 N N . PRO A 1 98 ? 7.07 -11.836 2.363 1 96.56 98 PRO A N 1
ATOM 783 C CA . PRO A 1 98 ? 7.969 -12.984 2.213 1 96.56 98 PRO A CA 1
ATOM 784 C C . PRO A 1 98 ? 9.031 -12.766 1.136 1 96.56 98 PRO A C 1
ATOM 786 O O . PRO A 1 98 ? 8.703 -12.711 -0.053 1 96.56 98 PRO A O 1
ATOM 789 N N . ILE A 1 99 ? 10.305 -12.695 1.575 1 97.19 99 ILE A N 1
ATOM 790 C CA . ILE A 1 99 ? 11.336 -12.273 0.637 1 97.19 99 ILE A CA 1
ATOM 791 C C . ILE A 1 99 ? 12.414 -13.352 0.539 1 97.19 99 ILE A C 1
ATOM 793 O O . ILE A 1 99 ? 12.789 -13.961 1.547 1 97.19 99 ILE A O 1
ATOM 797 N N . SER A 1 100 ? 12.844 -13.594 -0.621 1 97.75 100 SER A N 1
ATOM 798 C CA . SER A 1 100 ? 14.047 -14.375 -0.89 1 97.75 100 SER A CA 1
ATOM 799 C C . SER A 1 100 ? 15.094 -13.547 -1.627 1 97.75 100 SER A C 1
ATOM 801 O O . SER A 1 100 ? 14.75 -12.594 -2.336 1 97.75 100 SER A O 1
ATOM 803 N N . ALA A 1 101 ? 16.328 -13.992 -1.486 1 96.81 101 ALA A N 1
ATOM 804 C CA . ALA A 1 101 ? 17.406 -13.18 -2.016 1 96.81 101 ALA A CA 1
ATOM 805 C C . ALA A 1 101 ? 17.453 -13.25 -3.539 1 96.81 101 ALA A C 1
ATOM 807 O O . ALA A 1 101 ? 17.719 -12.242 -4.207 1 96.81 101 ALA A O 1
ATOM 808 N N . ASN A 1 102 ? 17.297 -14.461 -3.998 1 97.94 102 ASN A N 1
ATOM 809 C CA . ASN A 1 102 ? 17.359 -14.703 -5.434 1 97.94 102 ASN A CA 1
ATOM 810 C C . ASN A 1 102 ? 16.438 -15.836 -5.859 1 97.94 102 ASN A C 1
ATOM 812 O O . ASN A 1 102 ? 15.766 -16.438 -5.023 1 97.94 102 ASN A O 1
ATOM 816 N N . LEU A 1 103 ? 16.406 -16 -7.191 1 97.44 103 LEU A N 1
ATOM 817 C CA . LEU A 1 103 ? 15.438 -16.953 -7.742 1 97.44 103 LEU A CA 1
ATOM 818 C C . LEU A 1 103 ? 15.734 -18.359 -7.25 1 97.44 103 LEU A C 1
ATOM 820 O O . LEU A 1 103 ? 14.812 -19.141 -6.965 1 97.44 103 LEU A O 1
ATOM 824 N N . GLU A 1 104 ? 16.984 -18.719 -7.137 1 97.19 104 GLU A N 1
ATOM 825 C CA . GLU A 1 104 ? 17.359 -20.047 -6.68 1 97.19 104 GLU A CA 1
ATOM 826 C C . GLU A 1 104 ? 16.844 -20.328 -5.273 1 97.19 104 GLU A C 1
ATOM 828 O O . GLU A 1 104 ? 16.25 -21.375 -5.02 1 97.19 104 GLU A O 1
ATOM 833 N N . GLU A 1 105 ? 17.047 -19.438 -4.383 1 97.62 105 GLU A N 1
ATOM 834 C CA . GLU A 1 105 ? 16.562 -19.562 -3.012 1 97.62 105 GLU A CA 1
ATOM 835 C C . GLU A 1 105 ? 15.039 -19.609 -2.971 1 97.62 105 GLU A C 1
ATOM 837 O O . GLU A 1 105 ? 14.453 -20.359 -2.178 1 97.62 105 GLU A O 1
ATOM 842 N N . ALA A 1 106 ? 14.398 -18.781 -3.855 1 97.81 106 ALA A N 1
ATOM 843 C CA . ALA A 1 106 ? 12.945 -18.75 -3.926 1 97.81 106 ALA A CA 1
ATOM 844 C C . ALA A 1 106 ? 12.375 -20.109 -4.312 1 97.81 106 ALA A C 1
ATOM 846 O O . ALA A 1 106 ? 11.43 -20.594 -3.693 1 97.81 106 ALA A O 1
ATOM 847 N N . LEU A 1 107 ? 13.008 -20.703 -5.273 1 97.31 107 LEU A N 1
ATOM 848 C CA . LEU A 1 107 ? 12.531 -22 -5.746 1 97.31 107 LEU A CA 1
ATOM 849 C C . LEU A 1 107 ? 12.711 -23.078 -4.672 1 97.31 107 LEU A C 1
ATOM 851 O O . LEU A 1 107 ? 11.836 -23.938 -4.5 1 97.31 107 LEU A O 1
ATOM 855 N N . LYS A 1 108 ? 13.789 -23 -3.928 1 96.06 108 LYS A N 1
ATOM 856 C CA . LYS A 1 108 ? 14.023 -23.938 -2.836 1 96.06 108 LYS A CA 1
ATOM 857 C C . LYS A 1 108 ? 12.961 -23.797 -1.75 1 96.06 108 LYS A C 1
ATOM 859 O O . LYS A 1 108 ? 12.5 -24.797 -1.194 1 96.06 108 LYS A O 1
ATOM 864 N N . GLN A 1 109 ? 12.57 -22.516 -1.503 1 94.31 109 GLN A N 1
ATOM 865 C CA . GLN A 1 109 ? 11.562 -22.234 -0.49 1 94.31 109 GLN A CA 1
ATOM 866 C C . GLN A 1 109 ? 10.195 -22.781 -0.898 1 94.31 109 GLN A C 1
ATOM 868 O O . GLN A 1 109 ? 9.383 -23.141 -0.042 1 94.31 109 GLN A O 1
ATOM 873 N N . MET A 1 110 ? 9.961 -22.828 -2.186 1 93.75 110 MET A N 1
ATOM 874 C CA . MET A 1 110 ? 8.672 -23.281 -2.682 1 93.75 110 MET A CA 1
ATOM 875 C C . MET A 1 110 ? 8.578 -24.812 -2.629 1 93.75 110 MET A C 1
ATOM 877 O O . MET A 1 110 ? 7.484 -25.375 -2.648 1 93.75 110 MET A O 1
ATOM 881 N N . GLU A 1 111 ? 9.656 -25.516 -2.805 1 86 111 GLU A N 1
ATOM 882 C CA . GLU A 1 111 ? 9.695 -26.969 -2.779 1 86 111 GLU A CA 1
ATOM 883 C C . GLU A 1 111 ? 9.492 -27.5 -1.364 1 86 111 GLU A C 1
ATOM 885 O O . GLU A 1 111 ? 9.094 -28.656 -1.181 1 86 111 GLU A O 1
ATOM 890 N N . GLY A 1 112 ? 9.852 -26.703 -0.254 1 71.06 112 GLY A N 1
ATOM 891 C CA . GLY A 1 112 ? 9.789 -27.234 1.099 1 71.06 112 GLY A CA 1
ATOM 892 C C . GLY A 1 112 ? 8.5 -26.891 1.817 1 71.06 112 GLY A C 1
ATOM 893 O O . GLY A 1 112 ? 7.445 -26.75 1.187 1 71.06 112 GLY A O 1
ATOM 894 N N . MET B 1 1 ? -12.203 12.539 -6.328 1 92.12 1 MET B N 1
ATOM 895 C CA . MET B 1 1 ? -11.852 12.656 -4.914 1 92.12 1 MET B CA 1
ATOM 896 C C . MET B 1 1 ? -11.68 14.117 -4.516 1 92.12 1 MET B C 1
ATOM 898 O O . MET B 1 1 ? -11.031 14.883 -5.23 1 92.12 1 MET B O 1
ATOM 902 N N . GLU B 1 2 ? -12.375 14.477 -3.443 1 97.31 2 GLU B N 1
ATOM 903 C CA . GLU B 1 2 ? -12.266 15.836 -2.912 1 97.31 2 GLU B CA 1
ATOM 904 C C . GLU B 1 2 ? -11.508 15.852 -1.589 1 97.31 2 GLU B C 1
ATOM 906 O O . GLU B 1 2 ? -11.719 14.992 -0.733 1 97.31 2 GLU B O 1
ATOM 911 N N . LEU B 1 3 ? -10.625 16.797 -1.5 1 98.56 3 LEU B N 1
ATOM 912 C CA . LEU B 1 3 ? -9.852 16.984 -0.279 1 98.56 3 LEU B CA 1
ATOM 913 C C . LEU B 1 3 ? -10.094 18.375 0.307 1 98.56 3 LEU B C 1
ATOM 915 O O . LEU B 1 3 ? -9.992 19.375 -0.401 1 98.56 3 LEU B O 1
ATOM 919 N N . LYS B 1 4 ? -10.523 18.375 1.525 1 98.56 4 LYS B N 1
ATOM 920 C CA . LYS B 1 4 ? -10.695 19.625 2.248 1 98.56 4 LYS B CA 1
ATOM 921 C C . LYS B 1 4 ? -9.812 19.672 3.492 1 98.56 4 LYS B C 1
ATOM 923 O O . LYS B 1 4 ? -9.727 18.688 4.238 1 98.56 4 LYS B O 1
ATOM 928 N N . ILE B 1 5 ? -9.195 20.797 3.752 1 98.38 5 ILE B N 1
ATOM 929 C CA . ILE B 1 5 ? -8.289 20.938 4.887 1 98.38 5 ILE B CA 1
ATOM 930 C C . ILE B 1 5 ? -8.906 21.875 5.922 1 98.38 5 ILE B C 1
ATOM 932 O O . ILE B 1 5 ? -9.391 22.953 5.57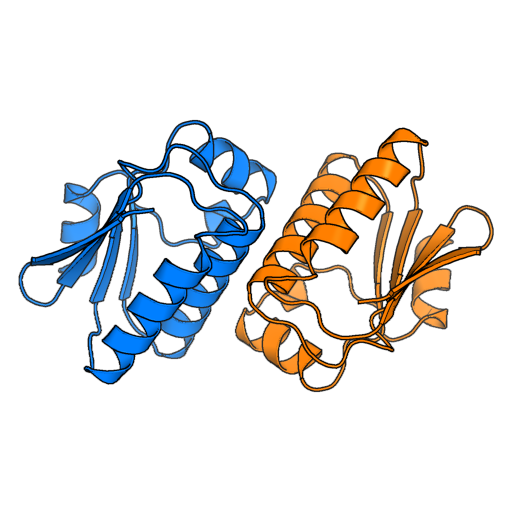8 1 98.38 5 ILE B O 1
ATOM 936 N N . ARG B 1 6 ? -8.906 21.375 7.184 1 97.44 6 ARG B N 1
ATOM 937 C CA . ARG B 1 6 ? -9.266 22.172 8.352 1 97.44 6 ARG B CA 1
ATOM 938 C C . ARG B 1 6 ? -8.102 22.25 9.336 1 97.44 6 ARG B C 1
ATOM 940 O O . ARG B 1 6 ? -7.254 21.359 9.383 1 97.44 6 ARG B O 1
ATOM 947 N N . LYS B 1 7 ? -8.172 23.391 9.906 1 96.62 7 LYS B N 1
ATOM 948 C CA . LYS B 1 7 ? -7.172 23.531 10.961 1 96.62 7 LYS B CA 1
ATOM 949 C C . LYS B 1 7 ? -7.832 23.672 12.328 1 96.62 7 LYS B C 1
ATOM 951 O O . LYS B 1 7 ? -8.82 24.391 12.477 1 96.62 7 LYS B O 1
ATOM 956 N N . ASN B 1 8 ? -7.34 22.875 13.219 1 95.69 8 ASN B N 1
ATOM 957 C CA . ASN B 1 8 ? -7.68 22.969 14.633 1 95.69 8 ASN B CA 1
ATOM 958 C C . ASN B 1 8 ? -6.438 23.141 15.5 1 95.69 8 ASN B C 1
ATOM 960 O O . ASN B 1 8 ? -5.766 22.156 15.82 1 95.69 8 ASN B O 1
ATOM 964 N N . ASP B 1 9 ? -6.129 24.391 15.891 1 92.88 9 ASP B N 1
ATOM 965 C CA . ASP B 1 9 ? -4.875 24.719 16.562 1 92.88 9 ASP B CA 1
ATOM 966 C C . ASP B 1 9 ? -3.676 24.328 15.703 1 92.88 9 ASP B C 1
ATOM 968 O O . ASP B 1 9 ? -3.516 24.812 14.578 1 92.88 9 ASP B O 1
ATOM 972 N N . GLU B 1 10 ? -2.93 23.375 16.203 1 94.44 10 GLU B N 1
ATOM 973 C CA . GLU B 1 10 ? -1.727 22.969 15.469 1 94.44 10 GLU B CA 1
ATOM 974 C C . GLU B 1 10 ? -1.956 21.688 14.688 1 94.44 10 GLU B C 1
ATOM 976 O O . GLU B 1 10 ? -1.023 21.141 14.094 1 94.44 10 GLU B O 1
ATOM 981 N N . THR B 1 11 ? -3.25 21.281 14.688 1 97.62 11 THR B N 1
ATOM 982 C CA . THR B 1 11 ? -3.592 20.031 14.016 1 97.62 11 THR B CA 1
ATOM 983 C C . THR B 1 11 ? -4.324 20.312 12.703 1 97.62 11 THR B C 1
ATOM 985 O O . THR B 1 11 ? -5.254 21.109 12.664 1 97.62 11 THR B O 1
ATOM 988 N N . TYR B 1 12 ? -3.871 19.719 11.656 1 98.44 12 TYR B N 1
ATOM 989 C CA . TYR B 1 12 ? -4.555 19.828 10.367 1 98.44 12 TYR B CA 1
ATOM 990 C C . TYR B 1 12 ? -5.391 18.578 10.094 1 98.44 12 TYR B C 1
ATOM 992 O O . TYR B 1 12 ? -4.891 17.453 10.203 1 98.44 12 TYR B O 1
ATOM 1000 N N . ILE B 1 13 ? -6.637 18.781 9.781 1 98.75 13 ILE B N 1
ATOM 1001 C CA . ILE B 1 13 ? -7.578 17.719 9.43 1 98.75 13 ILE B CA 1
ATOM 1002 C C . ILE B 1 13 ? -7.797 17.703 7.922 1 98.75 13 ILE B C 1
ATOM 1004 O O . ILE B 1 13 ? -8.172 18.719 7.328 1 98.75 13 ILE B O 1
ATOM 1008 N N . ILE B 1 14 ? -7.512 16.609 7.297 1 98.88 14 ILE B N 1
ATOM 1009 C CA . ILE B 1 14 ? -7.773 16.438 5.875 1 98.88 14 ILE B CA 1
ATOM 1010 C C . ILE B 1 14 ? -9.031 15.586 5.688 1 98.88 14 ILE B C 1
ATOM 1012 O O . ILE B 1 14 ? -9.023 14.383 5.961 1 98.88 14 ILE B O 1
ATOM 1016 N N . ASP B 1 15 ? -10.086 16.219 5.211 1 98.81 15 ASP B N 1
ATOM 1017 C CA . ASP B 1 15 ? -11.32 15.5 4.879 1 98.81 15 ASP B CA 1
ATOM 1018 C C . ASP B 1 15 ? -11.25 14.922 3.465 1 98.81 15 ASP B C 1
ATOM 1020 O O . ASP B 1 15 ? -11.156 15.664 2.488 1 98.81 15 ASP B O 1
ATOM 1024 N N . VAL B 1 16 ? -11.32 13.609 3.42 1 98.75 16 VAL B N 1
ATOM 1025 C CA . VAL B 1 16 ? -11.289 12.93 2.131 1 98.75 16 VAL B CA 1
ATOM 1026 C C . VAL B 1 16 ? -12.695 12.484 1.744 1 98.75 16 VAL B C 1
ATOM 1028 O O . VAL B 1 16 ? -13.406 11.867 2.547 1 98.75 16 VAL B O 1
ATOM 1031 N N . GLN B 1 17 ? -13.07 12.797 0.532 1 98.31 17 GLN B N 1
ATOM 1032 C CA . GLN B 1 17 ? -14.398 12.422 0.049 1 98.31 17 GLN B CA 1
ATOM 1033 C C . GLN B 1 17 ? -14.312 11.711 -1.3 1 98.31 17 GLN B C 1
ATOM 1035 O O . GLN B 1 17 ? -13.578 12.148 -2.191 1 98.31 17 GLN B O 1
ATOM 1040 N N . GLY B 1 18 ? -15.047 10.648 -1.413 1 97.69 18 GLY B N 1
ATOM 1041 C CA . GLY B 1 18 ? -15.078 9.914 -2.67 1 97.69 18 GLY B CA 1
ATOM 1042 C C . GLY B 1 18 ? -14.367 8.578 -2.598 1 97.69 18 GLY B C 1
ATOM 1043 O O . GLY B 1 18 ? -14.5 7.852 -1.613 1 97.69 18 GLY B O 1
ATOM 1044 N N . GLU B 1 19 ? -13.695 8.227 -3.672 1 97.81 19 GLU B N 1
ATOM 1045 C CA . GLU B 1 19 ? -13.016 6.934 -3.752 1 97.81 19 GLU B CA 1
ATOM 1046 C C . GLU B 1 19 ? -11.5 7.102 -3.742 1 97.81 19 GLU B C 1
ATOM 1048 O O . GLU B 1 19 ? -10.969 8.023 -4.371 1 97.81 19 GLU B O 1
ATOM 1053 N N . MET B 1 20 ? -10.836 6.266 -2.982 1 97.62 20 MET B N 1
ATOM 1054 C CA . MET B 1 20 ? -9.375 6.184 -3.008 1 97.62 20 MET B CA 1
ATOM 1055 C C . MET B 1 20 ? -8.914 5.016 -3.869 1 97.62 20 MET B C 1
ATOM 1057 O O . MET B 1 20 ? -8.719 3.906 -3.369 1 97.62 20 MET B O 1
ATOM 1061 N N . ASP B 1 21 ? -8.742 5.344 -5.18 1 96 21 ASP B N 1
ATOM 1062 C CA . ASP B 1 21 ? -8.414 4.301 -6.145 1 96 21 ASP B CA 1
ATOM 1063 C C . ASP B 1 21 ? -7.223 4.707 -7.012 1 96 21 ASP B C 1
ATOM 1065 O O . ASP B 1 21 ? -6.551 5.699 -6.723 1 96 21 ASP B O 1
ATOM 1069 N N . LEU B 1 22 ? -7.004 3.961 -7.988 1 93.06 22 LEU B N 1
ATOM 1070 C CA . LEU B 1 22 ? -5.859 4.105 -8.883 1 93.06 22 LEU B CA 1
ATOM 1071 C C . LEU B 1 22 ? -5.77 5.527 -9.422 1 93.06 22 LEU B C 1
ATOM 1073 O O . LEU B 1 22 ? -4.676 6.082 -9.555 1 93.06 22 LEU B O 1
ATOM 1077 N N . TYR B 1 23 ? -6.887 6.152 -9.531 1 93.31 23 TYR B N 1
ATOM 1078 C CA . TYR B 1 23 ? -6.906 7.422 -10.25 1 93.31 23 TYR B CA 1
ATOM 1079 C C . TYR B 1 23 ? -6.844 8.594 -9.273 1 93.31 23 TYR B C 1
ATOM 1081 O O . TYR B 1 23 ? -6.555 9.727 -9.68 1 93.31 23 TYR B O 1
ATOM 1089 N N . ASN B 1 24 ? -7.078 8.336 -7.953 1 95.25 24 ASN B N 1
ATOM 1090 C CA . ASN B 1 24 ? -7.289 9.477 -7.07 1 95.25 24 ASN B CA 1
ATOM 1091 C C . ASN B 1 24 ? -6.375 9.422 -5.852 1 95.25 24 ASN B C 1
ATOM 1093 O O . ASN B 1 24 ? -6.078 10.453 -5.246 1 95.25 24 ASN B O 1
ATOM 1097 N N . SER B 1 25 ? -5.879 8.305 -5.48 1 96.19 25 SER B N 1
ATOM 1098 C CA . SER B 1 25 ? -5.199 8.125 -4.199 1 96.19 25 SER B CA 1
ATOM 1099 C C . SER B 1 25 ? -3.916 8.945 -4.133 1 96.19 25 SER B C 1
ATOM 1101 O O . SER B 1 25 ? -3.525 9.414 -3.062 1 96.19 25 SER B O 1
ATOM 1103 N N . TYR B 1 26 ? -3.311 9.195 -5.297 1 94.94 26 TYR B N 1
ATOM 1104 C CA . TYR B 1 26 ? -2.059 9.945 -5.324 1 94.94 26 TYR B CA 1
ATOM 1105 C C . TYR B 1 26 ? -2.273 11.383 -4.887 1 94.94 26 TYR B C 1
ATOM 1107 O O . TYR B 1 26 ? -1.354 12.031 -4.379 1 94.94 26 TYR B O 1
ATOM 1115 N N . LYS B 1 27 ? -3.422 11.898 -5.02 1 97.31 27 LYS B N 1
ATOM 1116 C CA . LYS B 1 27 ? -3.738 13.281 -4.672 1 97.31 27 LYS B CA 1
ATOM 1117 C C . LYS B 1 27 ? -3.566 13.516 -3.174 1 97.31 27 LYS B C 1
ATOM 1119 O O . LYS B 1 27 ? -3.094 14.578 -2.76 1 97.31 27 LYS B O 1
ATOM 1124 N N . LEU B 1 28 ? -3.963 12.516 -2.367 1 98.19 28 LEU B N 1
ATOM 1125 C CA . LEU B 1 28 ? -3.797 12.641 -0.923 1 98.19 28 LEU B CA 1
ATOM 1126 C C . LEU B 1 28 ? -2.318 12.656 -0.546 1 98.19 28 LEU B C 1
ATOM 1128 O O . LEU B 1 28 ? -1.891 13.477 0.268 1 98.19 28 LEU B O 1
ATOM 1132 N N . LYS B 1 29 ? -1.625 11.805 -1.124 1 96 29 LYS B N 1
ATOM 1133 C CA . LYS B 1 29 ? -0.186 11.742 -0.885 1 96 29 LYS B CA 1
ATOM 1134 C C . LYS B 1 29 ? 0.49 13.062 -1.239 1 96 29 LYS B C 1
ATOM 1136 O O . LYS B 1 29 ? 1.274 13.594 -0.452 1 96 29 LYS B O 1
ATOM 1141 N N . GLU B 1 30 ? 0.159 13.555 -2.404 1 96.69 30 GLU B N 1
ATOM 1142 C CA . GLU B 1 30 ? 0.748 14.812 -2.861 1 96.69 30 GLU B CA 1
ATOM 1143 C C . GLU B 1 30 ? 0.4 15.961 -1.917 1 96.69 30 GLU B C 1
ATOM 1145 O O . GLU B 1 30 ? 1.248 16.812 -1.62 1 96.69 30 GLU B O 1
ATOM 1150 N N . LEU B 1 31 ? -0.781 15.984 -1.494 1 98.38 31 LEU B N 1
ATOM 1151 C CA . LEU B 1 31 ? -1.217 17.031 -0.575 1 98.38 31 LEU B CA 1
ATOM 1152 C C . LEU B 1 31 ? -0.412 16.984 0.72 1 98.38 31 LEU B C 1
ATOM 1154 O O . LEU B 1 31 ? 0.094 18.016 1.177 1 98.38 31 LEU B O 1
ATOM 1158 N N . VAL B 1 32 ? -0.233 15.805 1.281 1 98.31 32 VAL B N 1
ATOM 1159 C CA . VAL B 1 32 ? 0.477 15.656 2.547 1 98.31 32 VAL B CA 1
ATOM 1160 C C . VAL B 1 32 ? 1.938 16.062 2.369 1 98.31 32 VAL B C 1
ATOM 1162 O O . VAL B 1 32 ? 2.504 16.75 3.219 1 98.31 32 VAL B O 1
ATOM 1165 N N . MET B 1 33 ? 2.539 15.688 1.223 1 96.88 33 MET B N 1
ATOM 1166 C CA . MET B 1 33 ? 3.928 16.047 0.965 1 96.88 33 MET B CA 1
ATOM 1167 C C . MET B 1 33 ? 4.082 17.562 0.862 1 96.88 33 MET B C 1
ATOM 1169 O O . MET B 1 33 ? 5.051 18.141 1.371 1 96.88 33 MET B O 1
ATOM 1173 N N . LYS B 1 34 ? 3.121 18.188 0.234 1 98 34 LYS B N 1
ATOM 1174 C CA . LYS B 1 34 ? 3.143 19.641 0.13 1 98 34 LYS B CA 1
ATOM 1175 C C . LYS B 1 34 ? 3.008 20.297 1.503 1 98 34 LYS B C 1
ATOM 1177 O O . LYS B 1 34 ? 3.662 21.312 1.784 1 98 34 LYS B O 1
ATOM 1182 N N . MET B 1 35 ? 2.215 19.734 2.328 1 98.25 35 MET B N 1
ATOM 1183 C CA . MET B 1 35 ? 2.004 20.266 3.668 1 98.25 35 MET B CA 1
ATOM 1184 C C . MET B 1 35 ? 3.262 20.125 4.52 1 98.25 35 MET B C 1
ATOM 1186 O O . MET B 1 35 ? 3.549 20.969 5.363 1 98.25 35 MET B O 1
ATOM 1190 N N . LEU B 1 36 ? 4.02 19.062 4.297 1 97.69 36 LEU B N 1
ATOM 1191 C CA . LEU B 1 36 ? 5.277 18.844 5.008 1 97.69 36 LEU B CA 1
ATOM 1192 C C . LEU B 1 36 ? 6.285 19.938 4.668 1 97.69 36 LEU B C 1
ATOM 1194 O O . LEU B 1 36 ? 7.055 20.375 5.527 1 97.69 36 LEU B O 1
ATOM 1198 N N . GLU B 1 37 ? 6.176 20.328 3.404 1 97.06 37 GLU B N 1
ATOM 1199 C CA . GLU B 1 37 ? 7.055 21.406 2.98 1 97.06 37 GLU B CA 1
ATOM 1200 C C . GLU B 1 37 ? 6.742 22.703 3.734 1 97.06 37 GLU B C 1
ATOM 1202 O O . GLU B 1 37 ? 7.613 23.562 3.893 1 97.06 37 GLU B O 1
ATOM 1207 N N . LYS B 1 38 ? 5.547 22.859 4.199 1 96.5 38 LYS B N 1
ATOM 1208 C CA . LYS B 1 38 ? 5.109 24.047 4.938 1 96.5 38 LYS B CA 1
ATOM 1209 C C . LYS B 1 38 ? 5.262 23.844 6.445 1 96.5 38 LYS B C 1
ATOM 1211 O O . LYS B 1 38 ? 4.656 24.562 7.238 1 96.5 38 LYS B O 1
ATOM 1216 N N . LYS B 1 39 ? 5.832 22.719 6.895 1 96.25 39 LYS B N 1
ATOM 1217 C CA . LYS B 1 39 ? 6.258 22.422 8.258 1 96.25 39 LYS B CA 1
ATOM 1218 C C . LYS B 1 39 ? 5.066 22.031 9.133 1 96.25 39 LYS B C 1
ATOM 1220 O O . LYS B 1 39 ? 5.059 22.312 10.336 1 96.25 39 LYS B O 1
ATOM 1225 N N . VAL B 1 40 ? 4.039 21.547 8.492 1 96.62 40 VAL B N 1
ATOM 1226 C CA . VAL B 1 40 ? 2.947 20.969 9.266 1 96.62 40 VAL B CA 1
ATOM 1227 C C . VAL B 1 40 ? 3.443 19.734 10.023 1 96.62 40 VAL B C 1
ATOM 1229 O O . VAL B 1 40 ? 4.188 18.922 9.469 1 96.62 40 VAL B O 1
ATOM 1232 N N . SER B 1 41 ? 2.936 19.547 11.32 1 96.69 41 SER B N 1
ATOM 1233 C CA . SER B 1 41 ? 3.527 18.5 12.133 1 96.69 41 SER B CA 1
ATOM 1234 C C . SER B 1 41 ? 2.459 17.562 12.695 1 96.69 41 SER B C 1
ATOM 1236 O O . SER B 1 41 ? 2.771 16.484 13.195 1 96.69 41 SER B O 1
ATOM 1238 N N . LYS B 1 42 ? 1.203 17.938 12.68 1 98.06 42 LYS B N 1
ATOM 1239 C CA . LYS B 1 42 ? 0.106 17.125 13.203 1 98.06 42 LYS B CA 1
ATOM 1240 C C . LYS B 1 42 ? -0.991 16.953 12.156 1 98.06 42 LYS B C 1
ATOM 1242 O O . LYS B 1 42 ? -1.547 17.922 11.656 1 98.06 42 LYS B O 1
ATOM 1247 N N . PHE B 1 43 ? -1.319 15.656 11.898 1 98.56 43 PHE B N 1
ATOM 1248 C CA . PHE B 1 43 ? -2.264 15.352 10.836 1 98.56 43 PHE B CA 1
ATOM 1249 C C . PHE B 1 43 ? -3.393 14.469 11.352 1 98.56 43 PHE B C 1
ATOM 1251 O O . PHE B 1 43 ? -3.158 13.539 12.125 1 98.56 43 PHE B O 1
ATOM 1258 N N . ILE B 1 44 ? -4.539 14.773 10.945 1 98.75 44 ILE B N 1
ATOM 1259 C CA . ILE B 1 44 ? -5.664 13.852 11 1 98.75 44 ILE B CA 1
ATOM 1260 C C . ILE B 1 44 ? -6.211 13.617 9.594 1 98.75 44 ILE B C 1
ATOM 1262 O O . ILE B 1 44 ? -6.574 14.57 8.898 1 98.75 44 ILE B O 1
ATOM 1266 N N . ILE B 1 45 ? -6.207 12.406 9.156 1 98.81 45 ILE B N 1
ATOM 1267 C CA . ILE B 1 45 ? -6.871 12.039 7.914 1 98.81 45 ILE B CA 1
ATOM 1268 C C . ILE B 1 45 ? -8.258 11.484 8.219 1 98.81 45 ILE B C 1
ATOM 1270 O O . ILE B 1 45 ? -8.391 10.43 8.844 1 98.81 45 ILE B O 1
ATOM 1274 N N . ASN B 1 46 ? -9.234 12.227 7.84 1 98.81 46 ASN B N 1
ATOM 1275 C CA . ASN B 1 46 ? -10.625 11.875 8.094 1 98.81 46 ASN B CA 1
ATOM 1276 C C . ASN B 1 46 ? -11.266 11.195 6.891 1 98.81 46 ASN B C 1
ATOM 1278 O O . ASN B 1 46 ? -11.484 11.828 5.855 1 98.81 46 ASN B O 1
ATOM 1282 N N . LEU B 1 47 ? -11.633 9.898 7.035 1 98.62 47 LEU B N 1
ATOM 1283 C CA . LEU B 1 47 ? -12.125 9.109 5.91 1 98.62 47 LEU B CA 1
ATOM 1284 C C . LEU B 1 47 ? -13.633 8.945 5.98 1 98.62 47 LEU B C 1
ATOM 1286 O O . LEU B 1 47 ? -14.195 8.008 5.395 1 98.62 47 LEU B O 1
ATOM 1290 N N . GLU B 1 48 ? -14.289 9.82 6.688 1 98.31 48 GLU B N 1
ATOM 1291 C CA . GLU B 1 48 ? -15.742 9.773 6.844 1 98.31 48 GLU B CA 1
ATOM 1292 C C . GLU B 1 48 ? -16.453 9.789 5.492 1 98.31 48 GLU B C 1
ATOM 1294 O O . GLU B 1 48 ? -17.469 9.133 5.312 1 98.31 48 GLU B O 1
ATOM 1299 N N . GLY B 1 49 ? -15.922 10.477 4.551 1 98.31 49 GLY B N 1
ATOM 1300 C CA . GLY B 1 49 ? -16.562 10.664 3.26 1 98.31 49 GLY B CA 1
ATOM 1301 C C . GLY B 1 49 ? -16.062 9.719 2.193 1 98.31 49 GLY B C 1
ATOM 1302 O O . GLY B 1 49 ? -16.328 9.906 1.006 1 98.31 49 GLY B O 1
ATOM 1303 N N . VAL B 1 50 ? -15.266 8.695 2.607 1 98.38 50 VAL B N 1
ATOM 1304 C CA . VAL B 1 50 ? -14.703 7.758 1.642 1 98.38 50 VAL B CA 1
ATOM 1305 C C . VAL B 1 50 ? -15.57 6.504 1.568 1 98.38 50 VAL B C 1
ATOM 1307 O O . VAL B 1 50 ? -15.812 5.852 2.586 1 98.38 50 VAL B O 1
ATOM 1310 N N . ASP B 1 51 ? -15.914 6.137 0.324 1 96.06 51 ASP B N 1
ATOM 1311 C CA . ASP B 1 51 ? -16.844 5.023 0.138 1 96.06 51 ASP B CA 1
ATOM 1312 C C . ASP B 1 51 ? -16.109 3.768 -0.324 1 96.06 51 ASP B C 1
ATOM 1314 O O . ASP B 1 51 ? -16.641 2.66 -0.232 1 96.06 51 ASP B O 1
ATOM 1318 N N . TYR B 1 52 ? -14.977 4.074 -0.817 1 96.81 52 TYR B N 1
ATOM 1319 C CA . TYR B 1 52 ? -14.25 2.945 -1.392 1 96.81 52 TYR B CA 1
ATOM 1320 C C . TYR B 1 52 ? -12.75 3.193 -1.377 1 96.81 52 TYR B C 1
ATOM 1322 O O . TYR B 1 52 ? -12.297 4.328 -1.561 1 96.81 52 TYR B O 1
ATOM 1330 N N . ILE B 1 53 ? -11.969 2.1 -1.132 1 97.25 53 ILE B N 1
ATOM 1331 C CA . ILE B 1 53 ? -10.508 2.139 -1.216 1 97.25 53 ILE B CA 1
ATOM 1332 C C . ILE B 1 53 ? -10 0.86 -1.876 1 97.25 53 ILE B C 1
ATOM 1334 O O . ILE B 1 53 ? -10.547 -0.222 -1.66 1 97.25 53 ILE B O 1
ATOM 1338 N N . ASP B 1 54 ? -9.016 0.958 -2.734 1 95.69 54 ASP B N 1
ATOM 1339 C CA . ASP B 1 54 ? -8.375 -0.221 -3.309 1 95.69 54 ASP B CA 1
ATOM 1340 C C . ASP B 1 54 ? -6.906 -0.3 -2.902 1 95.69 54 ASP B C 1
ATOM 1342 O O . ASP B 1 54 ? -6.496 0.311 -1.913 1 95.69 54 ASP B O 1
ATOM 1346 N N . SER B 1 55 ? -6.152 -1.021 -3.562 1 93.62 55 SER B N 1
ATOM 1347 C CA . SER B 1 55 ? -4.75 -1.232 -3.219 1 93.62 55 SER B CA 1
ATOM 1348 C C . SER B 1 55 ? -3.949 0.057 -3.354 1 93.62 55 SER B C 1
ATOM 1350 O O . SER B 1 55 ? -3.01 0.293 -2.592 1 93.62 55 SER B O 1
ATOM 1352 N N . SER B 1 56 ? -4.348 0.868 -4.34 1 95.31 56 SER B N 1
ATOM 1353 C CA . SER B 1 56 ? -3.625 2.125 -4.496 1 95.31 56 SER B CA 1
ATOM 1354 C C . SER B 1 56 ? -3.865 3.053 -3.309 1 95.31 56 SER B C 1
ATOM 1356 O O . SER B 1 56 ? -2.951 3.748 -2.861 1 95.31 56 SER B O 1
ATOM 1358 N N . GLY B 1 57 ? -5.074 3.057 -2.838 1 96.62 57 GLY B N 1
ATOM 1359 C CA . GLY B 1 57 ? -5.391 3.824 -1.645 1 96.62 57 GLY B CA 1
ATOM 1360 C C . GLY B 1 57 ? -4.652 3.342 -0.411 1 96.62 57 GLY B C 1
ATOM 1361 O O . GLY B 1 57 ? -4.141 4.148 0.367 1 96.62 57 GLY B O 1
ATOM 1362 N N . ILE B 1 58 ? -4.559 2.104 -0.288 1 95.62 58 ILE B N 1
ATOM 1363 C CA . ILE B 1 58 ? -3.828 1.501 0.821 1 95.62 58 ILE B CA 1
ATOM 1364 C C . ILE B 1 58 ? -2.354 1.888 0.739 1 95.62 58 ILE B C 1
ATOM 1366 O O . ILE B 1 58 ? -1.752 2.281 1.74 1 95.62 58 ILE B O 1
ATOM 1370 N N . GLY B 1 59 ? -1.812 1.767 -0.433 1 95.75 59 GLY B N 1
ATOM 1371 C CA . GLY B 1 59 ? -0.428 2.162 -0.647 1 95.75 59 GLY B CA 1
ATOM 1372 C C . GLY B 1 59 ? -0.162 3.613 -0.296 1 95.75 59 GLY B C 1
ATOM 1373 O O . GLY B 1 59 ? 0.869 3.934 0.3 1 95.75 59 GLY B O 1
ATOM 1374 N N . ALA B 1 60 ? -1.098 4.445 -0.637 1 96.06 60 ALA B N 1
ATOM 1375 C CA . ALA B 1 60 ? -0.961 5.863 -0.32 1 96.06 60 ALA B CA 1
ATOM 1376 C C . ALA B 1 60 ? -0.962 6.094 1.188 1 96.06 60 ALA B C 1
ATOM 1378 O O . ALA B 1 60 ? -0.145 6.855 1.708 1 96.06 60 ALA B O 1
ATOM 1379 N N . LEU B 1 61 ? -1.845 5.402 1.882 1 97.12 61 LEU B N 1
ATOM 1380 C CA . LEU B 1 61 ? -1.919 5.531 3.332 1 97.12 61 LEU B CA 1
ATOM 1381 C C . LEU B 1 61 ? -0.644 5.01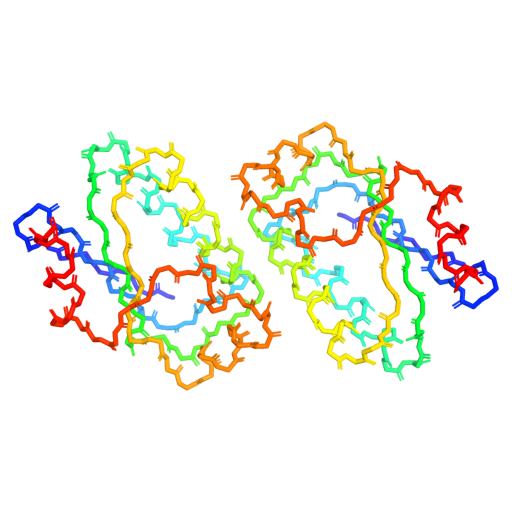6 3.992 1 97.12 61 LEU B C 1
ATOM 1383 O O . LEU B 1 61 ? -0.12 5.645 4.914 1 97.12 61 LEU B O 1
ATOM 1387 N N . ILE B 1 62 ? -0.138 3.994 3.482 1 94.94 62 ILE B N 1
ATOM 1388 C CA . ILE B 1 62 ? 1.094 3.418 4.008 1 94.94 62 ILE B CA 1
ATOM 1389 C C . ILE B 1 62 ? 2.25 4.391 3.801 1 94.94 62 ILE B C 1
ATOM 1391 O O . ILE B 1 62 ? 3.031 4.645 4.723 1 94.94 62 ILE B O 1
ATOM 1395 N N . TYR B 1 63 ? 2.334 4.906 2.635 1 94.25 63 TYR B N 1
ATOM 1396 C CA . TYR B 1 63 ? 3.391 5.863 2.318 1 94.25 63 TYR B CA 1
ATOM 1397 C C . TYR B 1 63 ? 3.342 7.059 3.262 1 94.25 63 TYR B C 1
ATOM 1399 O O . TYR B 1 63 ? 4.367 7.461 3.82 1 94.25 63 TYR B O 1
ATOM 1407 N N . ILE B 1 64 ? 2.199 7.562 3.438 1 96.56 64 ILE B N 1
ATOM 1408 C CA . ILE B 1 64 ? 2.008 8.727 4.293 1 96.56 64 ILE B CA 1
ATOM 1409 C C . ILE B 1 64 ? 2.383 8.383 5.73 1 96.56 64 ILE B C 1
ATOM 1411 O O . ILE B 1 64 ? 3.164 9.094 6.367 1 96.56 64 ILE B O 1
ATOM 1415 N N . CYS B 1 65 ? 1.832 7.262 6.219 1 96.25 65 CYS B N 1
ATOM 1416 C CA . CYS B 1 65 ? 2.082 6.832 7.59 1 96.25 65 CYS B CA 1
ATOM 1417 C C . CYS B 1 65 ? 3.572 6.609 7.828 1 96.25 65 CYS B C 1
ATOM 1419 O O . CYS B 1 65 ? 4.125 7.09 8.82 1 96.25 65 CYS B O 1
ATOM 1421 N N . SER B 1 66 ? 4.242 6.008 6.945 1 93.75 66 SER B N 1
ATOM 1422 C CA . SER B 1 66 ? 5.66 5.703 7.09 1 93.75 66 SER B CA 1
ATOM 1423 C C . SER B 1 66 ? 6.504 6.973 7.039 1 93.75 66 SER B C 1
ATOM 1425 O O . SER B 1 66 ? 7.453 7.125 7.812 1 93.75 66 SER B O 1
ATOM 1427 N N . THR B 1 67 ? 6.172 7.805 6.137 1 94.31 67 THR B N 1
ATOM 1428 C CA . THR B 1 67 ? 6.902 9.062 5.992 1 94.31 67 THR B CA 1
ATOM 1429 C C . THR B 1 67 ? 6.793 9.898 7.266 1 94.31 67 THR B C 1
ATOM 1431 O O . THR B 1 67 ? 7.805 10.367 7.793 1 94.31 67 THR B O 1
ATOM 1434 N N . LEU B 1 68 ? 5.617 10.008 7.758 1 96.62 68 LEU B N 1
ATOM 1435 C CA . LEU B 1 68 ? 5.391 10.836 8.938 1 96.62 68 LEU B CA 1
ATOM 1436 C C . LEU B 1 68 ? 6.031 10.211 10.172 1 96.62 68 LEU B C 1
ATOM 1438 O O . LEU B 1 68 ? 6.586 10.914 11.016 1 96.62 68 LEU B O 1
ATOM 1442 N N . LYS B 1 69 ? 5.93 8.922 10.273 1 94.69 69 LYS B N 1
ATOM 1443 C CA . LYS B 1 69 ? 6.578 8.211 11.375 1 94.69 69 LYS B CA 1
ATOM 1444 C C . LYS B 1 69 ? 8.094 8.43 11.352 1 94.69 69 LYS B C 1
ATOM 1446 O O . LYS B 1 69 ? 8.703 8.688 12.391 1 94.69 69 LYS B O 1
ATOM 1451 N N . LYS B 1 70 ? 8.656 8.359 10.219 1 92.81 70 LYS B N 1
ATOM 1452 C CA . LYS B 1 70 ? 10.094 8.562 10.062 1 92.81 70 LYS B CA 1
ATOM 1453 C C . LYS B 1 70 ? 10.5 9.969 10.492 1 92.81 70 LYS B C 1
ATOM 1455 O O . LYS B 1 70 ? 11.594 10.164 11.023 1 92.81 70 LYS B O 1
ATOM 1460 N N . MET B 1 71 ? 9.633 10.82 10.281 1 95.06 71 MET B N 1
ATOM 1461 C CA . MET B 1 71 ? 9.906 12.219 10.609 1 95.06 71 MET B CA 1
ATOM 1462 C C . MET B 1 71 ? 9.477 12.539 12.039 1 95.06 71 MET B C 1
ATOM 1464 O O . MET B 1 71 ? 9.562 13.688 12.477 1 95.06 71 MET B O 1
ATOM 1468 N N . ASN B 1 72 ? 8.938 11.562 12.789 1 96.06 72 ASN B N 1
ATOM 1469 C CA . ASN B 1 72 ? 8.477 11.703 14.164 1 96.06 72 ASN B CA 1
ATOM 1470 C C . ASN B 1 72 ? 7.348 12.727 14.273 1 96.06 72 ASN B C 1
ATOM 1472 O O . ASN B 1 72 ? 7.34 13.555 15.188 1 96.06 72 ASN B O 1
ATOM 1476 N N . LEU B 1 73 ? 6.488 12.711 13.297 1 97.06 73 LEU B N 1
ATOM 1477 C CA . LEU B 1 73 ? 5.324 13.586 13.297 1 97.06 73 LEU B CA 1
ATOM 1478 C C . LEU B 1 73 ? 4.066 12.82 13.703 1 97.06 73 LEU B C 1
ATOM 1480 O O . LEU B 1 73 ? 4.023 11.594 13.602 1 97.06 73 LEU B O 1
ATOM 1484 N N . LYS B 1 74 ? 3.029 13.531 14.109 1 97.19 74 LYS B N 1
ATOM 1485 C CA . LYS B 1 74 ? 1.82 12.898 14.633 1 97.19 74 LYS B CA 1
ATOM 1486 C C . LYS B 1 74 ? 0.773 12.719 13.539 1 97.19 74 LYS B C 1
ATOM 1488 O O . LYS B 1 74 ? 0.497 13.648 12.781 1 97.19 74 LYS B O 1
ATOM 1493 N N . LEU B 1 75 ? 0.254 11.539 13.461 1 98 75 LEU B N 1
ATOM 1494 C CA . LEU B 1 75 ? -0.799 11.203 12.508 1 98 75 LEU B CA 1
ATOM 1495 C C . LEU B 1 75 ? -1.828 10.273 13.148 1 98 75 LEU B C 1
ATOM 1497 O O . LEU B 1 75 ? -1.469 9.359 13.891 1 98 75 LEU B O 1
ATOM 1501 N N . THR B 1 76 ? -3.061 10.523 12.836 1 98.31 76 THR B N 1
ATOM 1502 C CA . THR B 1 76 ? -4.102 9.531 13.078 1 98.31 76 THR B CA 1
ATOM 1503 C C . THR B 1 76 ? -5.09 9.492 11.914 1 98.31 76 THR B C 1
ATOM 1505 O O . THR B 1 76 ? -5.336 10.508 11.266 1 98.31 76 THR B O 1
ATOM 1508 N N . ILE B 1 77 ? -5.566 8.32 11.625 1 98.44 77 ILE B N 1
ATOM 1509 C CA . ILE B 1 77 ? -6.602 8.102 10.617 1 98.44 77 ILE B CA 1
ATOM 1510 C C . ILE B 1 77 ? -7.93 7.801 11.305 1 98.44 77 ILE B C 1
ATOM 1512 O O . ILE B 1 77 ? -7.996 6.949 12.195 1 98.44 77 ILE B O 1
ATOM 1516 N N . THR B 1 78 ? -8.961 8.523 10.914 1 98.56 78 THR B N 1
ATOM 1517 C CA . THR B 1 78 ? -10.203 8.375 11.672 1 98.56 78 THR B CA 1
ATOM 1518 C C . THR B 1 78 ? -11.375 8.07 10.742 1 98.56 78 THR B C 1
ATOM 1520 O O . THR B 1 78 ? -11.273 8.266 9.531 1 98.56 78 THR B O 1
ATOM 1523 N N . ASN B 1 79 ? -12.422 7.512 11.328 1 98.5 79 ASN B N 1
ATOM 1524 C CA . ASN B 1 79 ? -13.703 7.227 10.688 1 98.5 79 ASN B CA 1
ATOM 1525 C C . ASN B 1 79 ? -13.547 6.227 9.547 1 98.5 79 ASN B C 1
ATOM 1527 O O . ASN B 1 79 ? -14.078 6.438 8.453 1 98.5 79 ASN B O 1
ATOM 1531 N N . ILE B 1 80 ? -12.68 5.242 9.789 1 97.56 80 ILE B N 1
ATOM 1532 C CA . ILE B 1 80 ? -12.617 4.09 8.898 1 97.56 80 ILE B CA 1
ATOM 1533 C C . ILE B 1 80 ? -13.898 3.27 9.031 1 97.56 80 ILE B C 1
ATOM 1535 O O . ILE B 1 80 ? -14.273 2.854 10.133 1 97.56 80 ILE B O 1
ATOM 1539 N N . HIS B 1 81 ? -14.578 3.062 7.895 1 97.44 81 HIS B N 1
ATOM 1540 C CA . HIS B 1 81 ? -15.883 2.414 7.977 1 97.44 81 HIS B CA 1
ATOM 1541 C C . HIS B 1 81 ? -16.219 1.701 6.672 1 97.44 81 HIS B C 1
ATOM 1543 O O . HIS B 1 81 ? -15.508 1.845 5.676 1 97.44 81 HIS B O 1
ATOM 1549 N N . GLY B 1 82 ? -17.25 0.802 6.766 1 96.88 82 GLY B N 1
ATOM 1550 C CA . GLY B 1 82 ? -17.797 0.185 5.57 1 96.88 82 GLY B CA 1
ATOM 1551 C C . GLY B 1 82 ? -16.766 -0.583 4.762 1 96.88 82 GLY B C 1
ATOM 1552 O O . GLY B 1 82 ? -16 -1.373 5.316 1 96.88 82 GLY B O 1
ATOM 1553 N N . SER B 1 83 ? -16.828 -0.328 3.469 1 96.06 83 SER B N 1
ATOM 1554 C CA . SER B 1 83 ? -15.953 -1.021 2.529 1 96.06 83 SER B CA 1
ATOM 1555 C C . SER B 1 83 ? -14.484 -0.692 2.793 1 96.06 83 SER B C 1
ATOM 1557 O O . SER B 1 83 ? -13.609 -1.541 2.611 1 96.06 83 SER B O 1
ATOM 1559 N N . VAL B 1 84 ? -14.188 0.497 3.295 1 97.06 84 VAL B N 1
ATOM 1560 C CA . VAL B 1 84 ? -12.828 0.923 3.596 1 97.06 84 VAL B CA 1
ATOM 1561 C C . VAL B 1 84 ? -12.258 0.078 4.734 1 97.06 84 VAL B C 1
ATOM 1563 O O . VAL B 1 84 ? -11.148 -0.446 4.633 1 97.06 84 VAL B O 1
ATOM 1566 N N . LYS B 1 85 ? -13.047 -0.107 5.754 1 96.5 85 LYS B N 1
ATOM 1567 C CA . LYS B 1 85 ? -12.641 -0.934 6.887 1 96.5 85 LYS B CA 1
ATOM 1568 C C . LYS B 1 85 ? -12.398 -2.377 6.453 1 96.5 85 LYS B C 1
ATOM 1570 O O . LYS B 1 85 ? -11.391 -2.98 6.832 1 96.5 85 LYS B O 1
ATOM 1575 N N . LYS B 1 86 ? -13.25 -2.893 5.684 1 94.75 86 LYS B N 1
ATOM 1576 C CA . LYS B 1 86 ? -13.141 -4.27 5.207 1 94.75 86 LYS B CA 1
ATOM 1577 C C . LYS B 1 86 ? -11.844 -4.477 4.43 1 94.75 86 LYS B C 1
ATOM 1579 O O . LYS B 1 86 ? -11.141 -5.469 4.641 1 94.75 86 LYS B O 1
ATOM 1584 N N . VAL B 1 87 ? -11.492 -3.531 3.619 1 93.69 87 VAL B N 1
ATOM 1585 C CA . VAL B 1 87 ? -10.297 -3.643 2.783 1 93.69 87 VAL B CA 1
ATOM 1586 C C . VAL B 1 87 ? -9.047 -3.572 3.656 1 93.69 87 VAL B C 1
ATOM 1588 O O . VAL B 1 87 ? -8.109 -4.355 3.473 1 93.69 87 VAL B O 1
ATOM 1591 N N . ILE B 1 88 ? -9.031 -2.703 4.605 1 94.38 88 ILE B N 1
ATOM 1592 C CA . ILE B 1 88 ? -7.879 -2.557 5.492 1 94.38 88 ILE B CA 1
ATOM 1593 C C . ILE B 1 88 ? -7.715 -3.818 6.336 1 94.38 88 ILE B C 1
ATOM 1595 O O . ILE B 1 88 ? -6.594 -4.297 6.535 1 94.38 88 ILE B O 1
ATOM 1599 N N . GLU B 1 89 ? -8.797 -4.344 6.711 1 92.69 89 GLU B N 1
ATOM 1600 C CA . GLU B 1 89 ? -8.758 -5.586 7.48 1 92.69 89 GLU B CA 1
ATOM 1601 C C . GLU B 1 89 ? -8.234 -6.742 6.637 1 92.69 89 GLU B C 1
ATOM 1603 O O . GLU B 1 89 ? -7.457 -7.57 7.121 1 92.69 89 GLU B O 1
ATOM 1608 N N . LEU B 1 90 ? -8.648 -6.73 5.426 1 86.56 90 LEU B N 1
ATOM 1609 C CA . LEU B 1 90 ? -8.227 -7.793 4.52 1 86.56 90 LEU B CA 1
ATOM 1610 C C . LEU B 1 90 ? -6.715 -7.77 4.32 1 86.56 90 LEU B C 1
ATOM 1612 O O . LEU B 1 90 ? -6.086 -8.82 4.191 1 86.56 90 LEU B O 1
ATOM 1616 N N . THR B 1 91 ? -6.121 -6.543 4.305 1 87.5 91 THR B N 1
ATOM 1617 C CA . THR B 1 91 ? -4.684 -6.43 4.102 1 87.5 91 THR B CA 1
ATOM 1618 C C . THR B 1 91 ? -3.93 -6.672 5.406 1 87.5 91 THR B C 1
ATOM 1620 O O . THR B 1 91 ? -2.697 -6.676 5.426 1 87.5 91 THR B O 1
ATOM 1623 N N . LYS B 1 92 ? -4.691 -6.805 6.566 1 85.88 92 LYS B N 1
ATOM 1624 C CA . LYS B 1 92 ? -4.148 -7.078 7.895 1 85.88 92 LYS B CA 1
ATOM 1625 C C . LYS B 1 92 ? -3.252 -5.938 8.367 1 85.88 92 LYS B C 1
ATOM 1627 O O . LYS B 1 92 ? -2.242 -6.172 9.039 1 85.88 92 LYS B O 1
ATOM 1632 N N . LEU B 1 93 ? -3.631 -4.75 7.945 1 86.88 93 LEU B N 1
ATOM 1633 C CA . LEU B 1 93 ? -2.777 -3.609 8.266 1 86.88 93 LEU B CA 1
ATOM 1634 C C . LEU B 1 93 ? -3.461 -2.686 9.273 1 86.88 93 LEU B C 1
ATOM 1636 O O . LEU B 1 93 ? -3.041 -1.542 9.453 1 86.88 93 LEU B O 1
ATOM 1640 N N . MET B 1 94 ? -4.461 -3.189 9.867 1 87.44 94 MET B N 1
ATOM 1641 C CA . MET B 1 94 ? -5.164 -2.389 10.859 1 87.44 94 MET B CA 1
ATOM 1642 C C . MET B 1 94 ? -4.219 -1.95 11.977 1 87.44 94 MET B C 1
ATOM 1644 O O . MET B 1 94 ? -4.285 -0.811 12.438 1 87.44 94 MET B O 1
ATOM 1648 N N . GLY B 1 95 ? -3.346 -2.822 12.305 1 87.19 95 GLY B N 1
ATOM 1649 C CA . GLY B 1 95 ? -2.414 -2.531 13.383 1 87.19 95 GLY B CA 1
ATOM 1650 C C . GLY B 1 95 ? -1.262 -1.644 12.953 1 87.19 95 GLY B C 1
ATOM 1651 O O . GLY B 1 95 ? -0.554 -1.085 13.789 1 87.19 95 GLY B O 1
ATOM 1652 N N . TYR B 1 96 ? -1.118 -1.576 11.719 1 86.56 96 TYR B N 1
ATOM 1653 C CA . TYR B 1 96 ? -0.049 -0.737 11.188 1 86.56 96 TYR B CA 1
ATOM 1654 C C . TYR B 1 96 ? -0.415 0.739 11.289 1 86.56 96 TYR B C 1
ATOM 1656 O O . TYR B 1 96 ? 0.448 1.584 11.539 1 86.56 96 TYR B O 1
ATOM 1664 N N . PHE B 1 97 ? -1.68 1.044 11.148 1 93.06 97 PHE B N 1
ATOM 1665 C CA . PHE B 1 97 ? -2.141 2.426 11.062 1 93.06 97 PHE B CA 1
ATOM 1666 C C . PHE B 1 97 ? -2.52 2.959 12.438 1 93.06 97 PHE B C 1
ATOM 1668 O O . PHE B 1 97 ? -3.135 2.25 13.234 1 93.06 97 PHE B O 1
ATOM 1675 N N . PRO B 1 98 ? -2.107 4.184 12.711 1 96.38 98 PRO B N 1
ATOM 1676 C CA . PRO B 1 98 ? -2.699 4.852 13.875 1 96.38 98 PRO B CA 1
ATOM 1677 C C . PRO B 1 98 ? -4.156 5.254 13.641 1 96.38 98 PRO B C 1
ATOM 1679 O O . PRO B 1 98 ? -4.43 6.152 12.844 1 96.38 98 PRO B O 1
ATOM 1682 N N . ILE B 1 99 ? -5.074 4.617 14.391 1 97.06 99 ILE B N 1
ATOM 1683 C CA . ILE B 1 99 ? -6.484 4.793 14.07 1 97.06 99 ILE B CA 1
ATOM 1684 C C . ILE B 1 99 ? -7.227 5.336 15.297 1 97.06 99 ILE B C 1
ATOM 1686 O O . ILE B 1 99 ? -6.961 4.918 16.422 1 97.06 99 ILE B O 1
ATOM 1690 N N . SER B 1 100 ? -8.062 6.234 15.055 1 97.62 100 SER B N 1
ATOM 1691 C CA . SER B 1 100 ? -9.055 6.684 16.031 1 97.62 100 SER B CA 1
ATOM 1692 C C . SER B 1 100 ? -10.477 6.438 15.523 1 97.62 100 SER B C 1
ATOM 1694 O O . SER B 1 100 ? -10.711 6.391 14.312 1 97.62 100 SER B O 1
ATOM 1696 N N . ALA B 1 101 ? -11.383 6.367 16.484 1 96.69 101 ALA B N 1
ATOM 1697 C CA . ALA B 1 101 ? -12.742 5.98 16.109 1 96.69 101 ALA B CA 1
ATOM 1698 C C . ALA B 1 101 ? -13.469 7.117 15.391 1 96.69 101 ALA B C 1
ATOM 1700 O O . ALA B 1 101 ? -14.211 6.883 14.438 1 96.69 101 ALA B O 1
ATOM 1701 N N . ASN B 1 102 ? -13.273 8.281 15.977 1 97.88 102 ASN B N 1
ATOM 1702 C CA . ASN B 1 102 ? -13.938 9.461 15.438 1 97.88 102 ASN B CA 1
ATOM 1703 C C . ASN B 1 102 ? -13.086 10.711 15.609 1 97.88 102 ASN B C 1
ATOM 1705 O O . ASN B 1 102 ? -11.992 10.648 16.172 1 97.88 102 ASN B O 1
ATOM 1709 N N . LEU B 1 103 ? -13.633 11.781 15.008 1 97.38 103 LEU B N 1
ATOM 1710 C CA . LEU B 1 103 ? -12.852 13.016 14.977 1 97.38 103 LEU B CA 1
ATOM 1711 C C . LEU B 1 103 ? -12.57 13.523 16.391 1 97.38 103 LEU B C 1
ATOM 1713 O O . LEU B 1 103 ? -11.477 14.023 16.656 1 97.38 103 LEU B O 1
ATOM 1717 N N . GLU B 1 104 ? -13.508 13.398 17.266 1 97.12 104 GLU B N 1
ATOM 1718 C CA . GLU B 1 104 ? -13.344 13.852 18.641 1 97.12 104 GLU B CA 1
ATOM 1719 C C . GLU B 1 104 ? -12.188 13.133 19.328 1 97.12 104 GLU B C 1
ATOM 1721 O O . GLU B 1 104 ? -11.336 13.766 19.953 1 97.12 104 GLU B O 1
ATOM 1726 N N . GLU B 1 105 ? -12.164 11.859 19.234 1 97.56 105 GLU B N 1
ATOM 1727 C CA . GLU B 1 105 ? -11.086 11.055 19.812 1 97.56 105 GLU B CA 1
ATOM 1728 C C . GLU B 1 10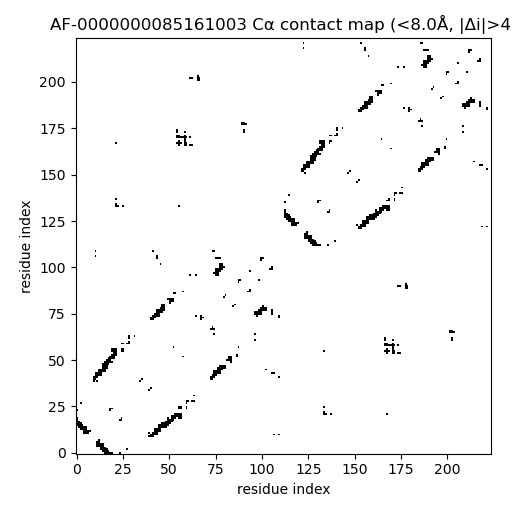5 ? -9.742 11.391 19.172 1 97.56 105 GLU B C 1
ATOM 1730 O O . GLU B 1 105 ? -8.719 11.43 19.859 1 97.56 105 GLU B O 1
ATOM 1735 N N . ALA B 1 106 ? -9.781 11.625 17.828 1 97.75 106 ALA B N 1
ATOM 1736 C CA . ALA B 1 106 ? -8.562 11.969 17.094 1 97.75 106 ALA B CA 1
ATOM 1737 C C . ALA B 1 106 ? -7.953 13.266 17.625 1 97.75 106 ALA B C 1
ATOM 1739 O O . ALA B 1 106 ? -6.746 13.344 17.859 1 97.75 106 ALA B O 1
ATOM 1740 N N . LEU B 1 107 ? -8.797 14.219 17.859 1 97.25 107 LEU B N 1
ATOM 1741 C CA . LEU B 1 107 ? -8.328 15.508 18.328 1 97.25 107 LEU B CA 1
ATOM 1742 C C . LEU B 1 107 ? -7.754 15.398 19.75 1 97.25 107 LEU B C 1
ATOM 1744 O O . LEU B 1 107 ? -6.742 16.031 20.062 1 97.25 107 LEU B O 1
ATOM 1748 N N . LYS B 1 108 ? -8.359 14.57 20.562 1 95.88 108 LYS B N 1
ATOM 1749 C CA . LYS B 1 108 ? -7.863 14.344 21.922 1 95.88 108 LYS B CA 1
ATOM 1750 C C . LYS B 1 108 ? -6.48 13.695 21.891 1 95.88 108 LYS B C 1
ATOM 1752 O O . LYS B 1 108 ? -5.609 14.055 22.703 1 95.88 108 LYS B O 1
ATOM 1757 N N . GLN B 1 109 ? -6.312 12.766 20.922 1 94.19 109 GLN B N 1
ATOM 1758 C CA . GLN B 1 109 ? -5.043 12.062 20.781 1 94.19 109 GLN B CA 1
ATOM 1759 C C . GLN B 1 109 ? -3.932 13.016 20.344 1 94.19 109 GLN B C 1
ATOM 1761 O O . GLN B 1 109 ? -2.762 12.805 20.672 1 94.19 109 GLN B O 1
ATOM 1766 N N . MET B 1 110 ? -4.312 14.023 19.594 1 93.75 110 MET B N 1
ATOM 1767 C CA . MET B 1 110 ? -3.322 14.961 19.078 1 93.75 110 MET B CA 1
ATOM 1768 C C . MET B 1 110 ? -2.891 15.945 20.172 1 93.75 110 MET B C 1
ATOM 1770 O O . MET B 1 110 ? -1.831 16.562 20.062 1 93.75 110 MET B O 1
ATOM 1774 N N . GLU B 1 111 ? -3.734 16.297 21.078 1 85.94 111 GLU B N 1
ATOM 1775 C CA . GLU B 1 111 ? -3.445 17.234 22.172 1 85.94 111 GLU B CA 1
ATOM 1776 C C . GLU B 1 111 ? -2.514 16.609 23.203 1 85.94 111 GLU B C 1
ATOM 1778 O O . GLU B 1 111 ? -1.835 17.312 23.938 1 85.94 111 GLU B O 1
ATOM 1783 N N . GLY B 1 112 ? -2.473 15.203 23.359 1 70.88 112 GLY B N 1
ATOM 1784 C CA . GLY B 1 112 ? -1.683 14.586 24.406 1 70.88 112 GLY B CA 1
ATOM 1785 C C . GLY B 1 112 ? -0.316 14.125 23.938 1 70.88 112 GLY B C 1
ATOM 1786 O O . GLY B 1 112 ? 0.709 14.578 24.453 1 70.88 112 GLY B O 1
#

Foldseek 3Di:
DDWDWDDDPLAIEIEDAEECDPVPLVVVLVVLVVVVVVVRFHYEYECQRYAYYDPNNVVSQLVSLVVNVVVVGHYEYEDQDDRRVVRCVVVVCPVVGHYDHHPVRSVVVRVD/DDWDWDDDPLAIEIEDAEECDPVPLVVVLVVLVVVVVVVRFHYEYECQRYAYYDPNNVVSQLVSLVVNVVVVGHYEYECQDDRRVVRCVVVVCPVVGHYDHHPVRSVVVRVD

Sequence (224 aa):
MELKIRKNDETYIIDVQGEMDLYNSYKLKELVMKMLEKKVSKFIINLEGVDYIDSSGIGALIYICSTLKKMNLKLTITNIHGSVKKVIELTKLMGYFPISANLEEALKQMEGMELKIRKNDETYIIDVQGEMDLYNSYKLKELVMKMLEKKVSKFIINLEGVDYIDSSGIGALIYICSTLKKMNLKLTITNIHGSVKKVIELTKLMGYFPISANLEEALKQMEG

Nearest PDB structures (foldseek):
  1vc1-assembly1_B  TM=9.211E-01  e=2.477E-09  Thermotoga maritima
  1th8-assembly1_B  TM=8.944E-01  e=3.014E-09  Geobacillus stearothermophilus
  1sbo-assembly1_A  TM=8.977E-01  e=4.760E-09  Thermotoga maritima
  1til-assembly1_B  TM=9.113E-01  e=1.757E-08  Geobacillus stearothermophilus
  4qtp-assembly2_B  TM=9.123E-01  e=7.758E-07  Mycobacterium avium subsp. paratuberculosis K-10